Protein AF-A0A7C1RQH5-F1 (afdb_monomer_lite)

Structure (mmCIF, N/CA/C/O backbone):
data_AF-A0A7C1RQH5-F1
#
_entry.id   AF-A0A7C1RQH5-F1
#
loop_
_atom_site.group_PDB
_atom_site.id
_atom_site.type_symbol
_atom_site.label_atom_id
_atom_site.label_alt_id
_atom_site.label_comp_id
_atom_site.label_asym_id
_atom_site.label_entity_id
_atom_site.label_seq_id
_atom_site.pdbx_PDB_ins_code
_atom_site.Cartn_x
_atom_site.Cartn_y
_atom_site.Cartn_z
_atom_site.occupancy
_atom_site.B_iso_or_equiv
_atom_site.auth_seq_id
_atom_site.auth_comp_id
_atom_site.auth_asym_id
_atom_site.auth_atom_id
_atom_site.pdbx_PDB_model_num
ATOM 1 N N . MET A 1 1 ? -15.559 17.522 4.052 1.00 70.12 1 MET A N 1
ATOM 2 C CA . MET A 1 1 ? -14.549 16.818 3.243 1.00 70.12 1 MET A CA 1
ATOM 3 C C . MET A 1 1 ? -13.201 17.085 3.869 1.00 70.12 1 MET A C 1
ATOM 5 O O . MET A 1 1 ? -12.719 18.210 3.792 1.00 70.12 1 MET A O 1
ATOM 9 N N . LEU A 1 2 ? -12.654 16.071 4.535 1.00 84.75 2 LEU A N 1
ATOM 10 C CA . LEU A 1 2 ? -11.320 16.123 5.121 1.00 84.75 2 LEU A CA 1
ATOM 11 C C . LEU A 1 2 ? -10.300 16.335 3.995 1.00 84.75 2 LEU A C 1
ATOM 13 O O . LEU A 1 2 ? -10.201 15.515 3.081 1.00 84.75 2 LEU A O 1
ATOM 17 N N . SER A 1 3 ? -9.577 17.451 4.027 1.00 89.44 3 SER A N 1
ATOM 18 C CA . SER A 1 3 ? -8.570 17.744 3.003 1.00 89.44 3 SER A CA 1
ATOM 19 C C . SER A 1 3 ? -7.195 17.209 3.401 1.00 89.44 3 SER A C 1
ATOM 21 O O . SER A 1 3 ? -6.883 17.066 4.580 1.00 89.44 3 SER A O 1
ATOM 23 N N . PHE A 1 4 ? -6.328 16.967 2.416 1.00 88.62 4 PHE A N 1
ATOM 24 C CA . PHE A 1 4 ? -4.945 16.567 2.687 1.00 88.62 4 PHE A CA 1
ATOM 25 C C . PHE A 1 4 ? -4.178 17.609 3.520 1.00 88.62 4 PHE A C 1
ATOM 27 O O . PHE A 1 4 ? -3.408 17.238 4.400 1.00 88.62 4 PHE A O 1
ATOM 34 N N . LEU A 1 5 ? -4.414 18.904 3.278 1.00 92.19 5 LEU A N 1
ATOM 35 C CA . LEU A 1 5 ? -3.786 19.983 4.047 1.00 92.19 5 LEU A CA 1
ATOM 36 C C . LEU A 1 5 ? -4.255 19.984 5.501 1.00 92.19 5 LEU A C 1
ATOM 38 O O . LEU A 1 5 ? -3.442 20.118 6.400 1.00 92.19 5 LEU A O 1
ATOM 42 N N . GLU A 1 6 ? -5.538 19.727 5.739 1.00 93.38 6 GLU A N 1
ATOM 43 C CA . GLU A 1 6 ? -6.067 19.606 7.096 1.00 93.38 6 GLU A CA 1
ATOM 44 C C . GLU A 1 6 ? -5.463 18.407 7.840 1.00 93.38 6 GLU A C 1
ATOM 46 O O . GLU A 1 6 ? -5.150 18.501 9.026 1.00 93.38 6 GLU A O 1
ATOM 51 N N . VAL A 1 7 ? -5.240 17.286 7.143 1.00 92.44 7 VAL A N 1
ATOM 52 C CA . VAL A 1 7 ? -4.496 16.157 7.715 1.00 92.44 7 VAL A CA 1
ATOM 53 C C . VAL A 1 7 ? -3.084 16.597 8.091 1.00 92.44 7 VAL A C 1
ATOM 55 O O . VAL A 1 7 ? -2.680 16.303 9.211 1.00 92.44 7 VAL A O 1
ATOM 58 N N . ILE A 1 8 ? -2.372 17.331 7.221 1.00 93.38 8 ILE A N 1
ATOM 59 C CA . ILE A 1 8 ? -1.038 17.889 7.516 1.00 93.38 8 ILE A CA 1
ATOM 60 C C . ILE A 1 8 ? -1.083 18.813 8.740 1.00 93.38 8 ILE A C 1
ATOM 62 O O . ILE A 1 8 ? -0.275 18.642 9.651 1.00 93.38 8 ILE A O 1
ATOM 66 N N . ASP A 1 9 ? -2.050 19.721 8.831 1.00 95.25 9 ASP A N 1
ATOM 67 C CA . ASP A 1 9 ? -2.169 20.649 9.962 1.00 95.25 9 ASP A CA 1
ATOM 68 C C . ASP A 1 9 ? -2.388 19.903 11.289 1.00 95.25 9 ASP A C 1
ATOM 70 O O . ASP A 1 9 ? -1.821 20.257 12.332 1.00 95.25 9 ASP A O 1
ATOM 74 N N . ARG A 1 10 ? -3.158 18.805 11.270 1.00 95.75 10 ARG A N 1
ATOM 75 C CA . ARG A 1 10 ? -3.343 17.929 12.442 1.00 95.75 10 ARG A CA 1
ATOM 76 C C . ARG A 1 10 ? -2.038 17.244 12.863 1.00 95.75 10 ARG A C 1
ATOM 78 O O . ARG A 1 10 ? -1.892 16.915 14.040 1.00 95.75 10 ARG A O 1
ATOM 85 N N . THR A 1 11 ? -1.071 17.068 11.960 1.00 94.38 11 THR A N 1
ATOM 86 C CA . THR A 1 11 ? 0.260 16.536 12.312 1.00 94.38 11 THR A CA 1
ATOM 87 C C . THR A 1 11 ? 1.042 17.497 13.196 1.00 94.38 11 THR A C 1
ATOM 89 O O . THR A 1 11 ? 1.861 17.037 13.982 1.00 94.38 11 THR A O 1
ATOM 92 N N . GLU A 1 12 ? 0.771 18.801 13.136 1.00 94.56 12 GLU A N 1
ATOM 93 C CA . GLU A 1 12 ? 1.463 19.820 13.934 1.00 94.56 12 GLU A CA 1
ATOM 94 C C . GLU A 1 12 ? 0.662 20.246 15.171 1.00 94.56 12 GLU A C 1
ATOM 96 O O . GLU A 1 12 ? 1.237 20.609 16.201 1.00 94.56 12 GLU A O 1
ATOM 101 N N . THR A 1 13 ? -0.668 20.166 15.093 1.00 96.06 13 THR A N 1
ATOM 102 C CA . THR A 1 13 ? -1.594 20.655 16.130 1.00 96.06 13 THR A CA 1
ATOM 103 C C . THR A 1 13 ? -2.220 19.550 16.984 1.00 96.06 13 THR A C 1
ATOM 105 O O . THR A 1 13 ? -2.728 19.836 18.069 1.00 96.06 13 THR A O 1
ATOM 108 N N . GLY A 1 14 ? -2.159 18.290 16.537 1.00 95.50 14 GLY A N 1
ATOM 109 C CA . GLY A 1 14 ? -2.751 17.130 17.208 1.00 95.50 14 GLY A CA 1
ATOM 110 C C . GLY A 1 14 ? -2.212 16.881 18.618 1.00 95.50 14 GLY A C 1
ATOM 111 O O . GLY A 1 14 ? -1.214 17.460 19.041 1.00 95.50 14 GLY A O 1
ATOM 112 N N . GLN A 1 15 ? -2.856 15.998 19.379 1.00 96.31 15 GLN A N 1
ATOM 113 C CA . GLN A 1 15 ? -2.484 15.747 20.775 1.00 96.31 15 GLN A CA 1
ATOM 114 C C . GLN A 1 15 ? -1.049 15.208 20.872 1.00 96.31 15 GLN A C 1
ATOM 116 O O . GLN A 1 15 ? -0.754 14.160 20.305 1.00 96.31 15 GLN A O 1
ATOM 121 N N . LEU A 1 16 ? -0.176 15.890 21.620 1.00 97.25 16 LEU A N 1
ATOM 122 C CA . LEU A 1 16 ? 1.189 15.420 21.869 1.00 97.25 16 LEU A CA 1
ATOM 123 C C . LEU A 1 16 ? 1.159 14.146 22.725 1.00 97.25 16 LEU A C 1
ATOM 125 O O . LEU A 1 16 ? 0.551 14.128 23.799 1.00 97.25 16 LEU A O 1
ATOM 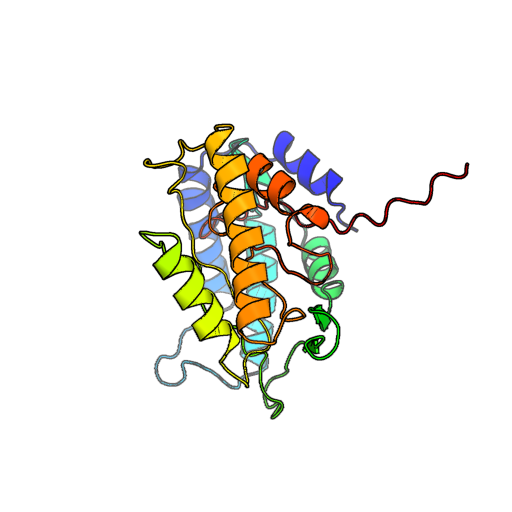129 N N . MET A 1 17 ? 1.811 13.088 22.251 1.00 95.88 17 MET A N 1
ATOM 130 C CA . MET A 1 17 ? 1.853 11.789 22.917 1.00 95.88 17 MET A CA 1
ATOM 131 C C . MET A 1 17 ? 3.118 11.030 22.506 1.00 95.88 17 MET A C 1
ATOM 133 O O . MET A 1 17 ? 3.508 11.032 21.339 1.00 95.88 17 MET A O 1
ATOM 137 N N . SER A 1 18 ? 3.771 10.364 23.459 1.00 95.44 18 SER A N 1
ATOM 138 C CA . SER A 1 18 ? 4.883 9.476 23.116 1.00 95.44 18 SER A CA 1
ATOM 139 C C . SER A 1 18 ? 4.371 8.245 22.364 1.00 95.44 18 SER A C 1
ATOM 141 O O . SER A 1 18 ? 3.241 7.808 22.570 1.00 95.44 18 SER A O 1
ATOM 143 N N . ASP A 1 19 ? 5.214 7.660 21.518 1.00 91.31 19 ASP A N 1
ATOM 144 C CA . ASP A 1 19 ? 4.889 6.455 20.747 1.00 91.31 19 ASP A CA 1
ATOM 145 C C . ASP A 1 19 ? 4.454 5.286 21.649 1.00 91.31 19 ASP A C 1
ATOM 147 O O . ASP A 1 19 ? 3.451 4.611 21.416 1.00 91.31 19 ASP A O 1
ATOM 151 N N . GLN A 1 20 ? 5.178 5.101 22.754 1.00 94.00 20 GLN A N 1
ATOM 152 C CA . GLN A 1 20 ? 4.872 4.076 23.744 1.00 94.00 20 GLN A CA 1
ATOM 153 C C . GLN A 1 20 ? 3.534 4.338 24.449 1.00 94.00 20 GLN A C 1
ATOM 155 O O . GLN A 1 20 ? 2.771 3.397 24.674 1.00 94.00 20 GLN A O 1
ATOM 160 N N . ASP A 1 21 ? 3.233 5.593 24.791 1.00 95.69 21 ASP A N 1
ATOM 161 C CA . ASP A 1 21 ? 1.955 5.945 25.413 1.00 95.69 21 ASP A CA 1
ATOM 162 C C . ASP A 1 21 ? 0.791 5.794 24.434 1.00 95.69 21 ASP A C 1
ATOM 164 O O . ASP A 1 21 ? -0.254 5.275 24.825 1.00 95.69 21 ASP A O 1
ATOM 168 N N . TYR A 1 22 ? 0.973 6.179 23.168 1.00 95.19 22 TYR A N 1
ATOM 169 C CA . TYR A 1 22 ? -0.023 5.954 22.123 1.00 95.19 22 TYR A CA 1
ATOM 170 C C . TYR A 1 22 ? -0.387 4.476 22.045 1.00 95.19 22 TYR A C 1
ATOM 172 O O . TYR A 1 22 ? -1.562 4.124 22.117 1.00 95.19 22 TYR A O 1
ATOM 180 N N . TYR A 1 23 ? 0.614 3.601 21.999 1.00 93.00 23 TYR A N 1
ATOM 181 C CA . TYR A 1 23 ? 0.366 2.171 21.903 1.00 93.00 23 TYR A CA 1
ATOM 182 C C . TYR A 1 23 ? -0.257 1.582 23.184 1.00 93.00 23 TYR A C 1
ATOM 184 O O . TYR A 1 23 ? -1.324 0.965 23.144 1.00 93.00 23 TYR A O 1
ATOM 192 N N . LEU A 1 24 ? 0.380 1.793 24.340 1.00 95.06 24 LEU A N 1
ATOM 193 C CA . LEU A 1 24 ? 0.015 1.110 25.588 1.00 95.06 24 LEU A CA 1
ATOM 194 C C . LEU A 1 24 ? -1.186 1.728 26.309 1.00 95.06 24 LEU A C 1
ATOM 196 O O . LEU A 1 24 ? -1.905 1.010 27.004 1.00 95.06 24 LEU A O 1
ATOM 200 N N . LYS A 1 25 ? -1.389 3.046 26.197 1.00 96.31 25 LYS A N 1
ATOM 201 C CA . LYS A 1 25 ? -2.417 3.773 26.963 1.00 96.31 25 LYS A CA 1
ATOM 202 C C . LYS A 1 25 ? -3.632 4.166 26.132 1.00 96.31 25 LYS A C 1
ATOM 204 O O . LYS A 1 25 ? -4.676 4.424 26.723 1.00 96.31 25 LYS A O 1
ATOM 209 N N . LEU A 1 26 ? -3.514 4.207 24.804 1.00 95.81 26 LEU A N 1
ATOM 210 C CA . LEU A 1 26 ? -4.620 4.559 23.914 1.00 95.81 26 LEU A CA 1
ATOM 211 C C . LEU A 1 26 ? -5.015 3.394 23.000 1.00 95.81 26 LEU A C 1
ATOM 213 O O . LEU A 1 26 ? -6.127 2.891 23.121 1.00 95.81 26 LEU A O 1
ATOM 217 N N . TYR A 1 27 ? -4.113 2.933 22.134 1.00 94.94 27 TYR A N 1
ATOM 218 C CA . TYR A 1 27 ? -4.418 1.949 21.093 1.00 94.94 27 TYR A CA 1
ATOM 219 C C . TYR A 1 27 ? -4.907 0.613 21.667 1.00 94.94 27 TYR A C 1
ATOM 221 O O . TYR A 1 27 ? -6.042 0.209 21.413 1.00 94.94 27 TYR A O 1
ATOM 229 N N . VAL A 1 28 ? -4.087 -0.058 22.487 1.00 95.75 28 VAL A N 1
ATOM 230 C CA . VAL A 1 28 ? -4.423 -1.379 23.049 1.00 95.75 28 VAL A CA 1
ATOM 231 C C . VAL A 1 28 ? -5.663 -1.329 23.959 1.00 95.75 28 VAL A C 1
ATOM 233 O O . VAL A 1 28 ? -6.526 -2.203 23.831 1.00 95.75 28 VAL A O 1
ATOM 236 N N . PRO A 1 29 ? -5.820 -0.344 24.866 1.00 97.56 29 PRO A N 1
ATOM 237 C CA . PRO A 1 29 ? -7.024 -0.252 25.688 1.00 97.56 29 PRO A CA 1
ATOM 238 C C . PRO A 1 29 ? -8.305 -0.025 24.880 1.00 97.56 29 PRO A C 1
ATOM 240 O O . PRO A 1 29 ? -9.294 -0.712 25.131 1.00 97.56 29 PRO A O 1
ATOM 243 N N . GLU A 1 30 ? -8.304 0.893 23.907 1.00 97.69 30 GLU A N 1
ATOM 244 C CA . GLU A 1 30 ? -9.489 1.147 23.075 1.00 97.69 30 GLU A CA 1
ATOM 245 C C . GLU A 1 30 ? -9.818 -0.041 22.166 1.00 97.69 30 GLU A C 1
ATOM 247 O O . GLU A 1 30 ? -10.993 -0.363 21.996 1.00 97.69 30 GLU A O 1
ATOM 252 N N . LEU A 1 31 ? -8.806 -0.757 21.664 1.00 96.19 31 LEU A N 1
ATOM 253 C CA . LEU A 1 31 ? -9.011 -1.969 20.871 1.00 96.19 31 LEU A CA 1
ATOM 254 C C . LEU A 1 31 ? -9.748 -3.034 21.691 1.00 96.19 31 LEU A C 1
ATOM 256 O O . LEU A 1 31 ? -10.755 -3.579 21.247 1.00 96.19 31 LEU A O 1
ATOM 260 N N . ASN A 1 32 ? -9.293 -3.281 22.923 1.00 96.44 32 ASN A N 1
ATOM 261 C CA . ASN A 1 32 ? -9.945 -4.231 23.825 1.00 96.44 32 ASN A CA 1
ATOM 262 C C . ASN A 1 32 ? -11.375 -3.804 24.190 1.00 96.44 32 ASN A C 1
ATOM 264 O O . ASN A 1 32 ? -12.258 -4.656 24.286 1.00 96.44 32 ASN A O 1
ATOM 268 N N . LYS A 1 33 ? -11.628 -2.503 24.392 1.00 97.81 33 LYS A N 1
ATOM 269 C CA . LYS A 1 33 ? -12.988 -1.996 24.644 1.00 97.81 33 LYS A CA 1
ATOM 270 C C . LYS A 1 33 ? -13.905 -2.280 23.462 1.00 97.81 33 LYS A C 1
ATOM 272 O O . LYS A 1 33 ? -14.947 -2.893 23.658 1.00 97.81 33 LYS A O 1
ATOM 277 N N . VAL A 1 34 ? -13.486 -1.919 22.250 1.00 97.44 34 VAL A N 1
ATOM 278 C CA . VAL A 1 34 ? -14.278 -2.127 21.032 1.00 97.44 34 VAL A CA 1
ATOM 279 C C . VAL A 1 34 ? -14.534 -3.616 20.783 1.00 97.44 34 VAL A C 1
ATOM 281 O O . VAL A 1 34 ? -15.675 -4.002 20.551 1.00 97.44 34 VAL A O 1
ATOM 284 N N . ILE A 1 35 ? -13.523 -4.481 20.916 1.00 96.19 35 ILE A N 1
ATOM 285 C CA . ILE A 1 35 ? -13.710 -5.936 20.765 1.00 96.19 35 ILE A CA 1
ATOM 286 C C . ILE A 1 35 ? -14.786 -6.459 21.729 1.00 96.19 35 ILE A C 1
ATOM 288 O O . ILE A 1 35 ? -15.639 -7.251 21.325 1.00 96.19 35 ILE A O 1
ATOM 292 N N . ASN A 1 36 ? -14.780 -5.997 22.984 1.00 96.94 36 ASN A N 1
ATOM 293 C CA . ASN A 1 36 ? -15.766 -6.402 23.987 1.00 96.94 36 ASN A CA 1
ATOM 294 C C . ASN A 1 36 ? -17.162 -5.811 23.728 1.00 96.94 36 ASN A C 1
ATOM 296 O O . ASN A 1 36 ? -18.156 -6.524 23.865 1.00 96.94 36 ASN A O 1
ATOM 300 N N . GLU A 1 37 ? -17.248 -4.532 23.353 1.00 97.62 37 GLU A N 1
ATOM 301 C CA . GLU A 1 37 ? -18.507 -3.830 23.066 1.00 97.62 37 GLU A CA 1
ATOM 302 C C . GLU A 1 37 ? -19.248 -4.461 21.878 1.00 97.62 37 GLU A C 1
ATOM 304 O O . GLU A 1 37 ? -20.438 -4.760 21.983 1.00 97.62 37 GLU A O 1
ATOM 309 N N . TYR A 1 38 ? -18.525 -4.744 20.791 1.00 97.06 38 TYR A N 1
ATOM 310 C CA . TYR A 1 38 ? -19.072 -5.348 19.570 1.00 97.06 38 TYR A CA 1
ATOM 311 C C . TYR A 1 38 ? -19.066 -6.885 19.610 1.00 97.06 38 TYR A C 1
ATOM 313 O O . TYR A 1 38 ? -19.541 -7.532 18.681 1.00 97.06 38 TYR A O 1
ATOM 321 N N . LYS A 1 39 ? -18.555 -7.486 20.696 1.00 96.06 39 LYS A N 1
ATOM 322 C CA . LYS A 1 39 ? -18.503 -8.943 20.930 1.00 96.06 39 LYS A CA 1
ATOM 323 C C . LYS A 1 39 ? -17.849 -9.720 19.780 1.00 96.06 39 LYS A C 1
ATOM 325 O O . LYS A 1 39 ? -18.268 -10.830 19.449 1.00 96.06 39 LYS A O 1
ATOM 330 N N . ILE A 1 40 ? -16.807 -9.145 19.185 1.00 93.31 40 ILE A N 1
ATOM 331 C CA . ILE A 1 40 ? -16.104 -9.741 18.046 1.00 93.31 40 ILE A CA 1
ATOM 332 C C . ILE A 1 40 ? -15.289 -10.938 18.537 1.00 93.31 40 ILE A C 1
ATOM 334 O O . ILE A 1 40 ? -14.463 -10.817 19.444 1.00 93.31 40 ILE A O 1
ATOM 338 N N . LYS A 1 41 ? -15.499 -12.106 17.922 1.00 91.12 41 LYS A N 1
ATOM 339 C CA . LYS A 1 41 ? -14.799 -13.343 18.277 1.00 91.12 41 LYS A CA 1
ATOM 340 C C . LYS A 1 41 ? -14.304 -14.062 17.030 1.00 91.12 41 LYS A C 1
ATOM 342 O O . LYS A 1 41 ? -15.082 -14.383 16.139 1.00 91.12 41 LYS A O 1
ATOM 347 N N . TYR A 1 42 ? -13.011 -14.369 17.008 1.00 90.69 42 TYR A N 1
ATOM 348 C CA . TYR A 1 42 ? -12.428 -15.214 15.973 1.00 90.69 42 TYR A CA 1
ATOM 349 C C . TYR A 1 42 ? -12.866 -16.675 16.148 1.00 90.69 42 TYR A C 1
ATOM 351 O O . TYR A 1 42 ? -12.796 -17.221 17.254 1.00 90.69 42 TYR A O 1
ATOM 359 N N . ASN A 1 43 ? -13.291 -17.307 15.051 1.00 91.94 43 ASN A N 1
ATOM 360 C CA . ASN A 1 43 ? -13.600 -18.730 14.993 1.00 91.94 43 ASN A CA 1
ATOM 361 C C . ASN A 1 43 ? -12.547 -19.460 14.133 1.00 91.94 43 ASN A C 1
ATOM 363 O O . ASN A 1 43 ? -12.559 -19.298 12.913 1.00 91.94 43 ASN A O 1
ATOM 367 N N . PRO A 1 44 ? -11.660 -20.282 14.723 1.00 93.69 44 PRO A N 1
ATOM 368 C CA . PRO A 1 44 ? -10.643 -21.007 13.962 1.00 93.69 44 PRO A CA 1
ATOM 369 C C . PRO A 1 44 ? -11.223 -22.068 13.016 1.00 93.69 44 PRO A C 1
ATOM 371 O O . PRO A 1 44 ? -10.574 -22.392 12.024 1.00 93.69 44 PRO A O 1
ATOM 374 N N . ASP A 1 45 ? -12.432 -22.572 13.279 1.00 95.75 45 ASP A N 1
ATOM 375 C CA . ASP A 1 45 ? -13.107 -23.545 12.409 1.00 95.75 45 ASP A CA 1
ATOM 376 C C . ASP A 1 45 ? -13.707 -22.879 11.160 1.00 95.75 45 ASP A C 1
ATOM 378 O O . ASP A 1 45 ? -14.062 -23.541 10.186 1.00 95.75 45 ASP A O 1
ATOM 382 N N . THR A 1 46 ? -13.842 -21.550 11.172 1.00 92.69 46 THR A N 1
ATOM 383 C CA . THR A 1 46 ? -14.351 -20.760 10.046 1.00 92.69 46 THR A CA 1
ATOM 384 C C . THR A 1 46 ? -13.539 -19.468 9.917 1.00 92.69 46 THR A C 1
ATOM 386 O O . THR A 1 46 ? -14.043 -18.383 10.204 1.00 92.69 46 THR A O 1
ATOM 389 N N . PRO A 1 47 ? -12.266 -19.562 9.489 1.00 87.94 47 PRO A N 1
ATOM 390 C CA . PRO A 1 47 ? -11.356 -18.417 9.441 1.00 87.94 47 PRO A CA 1
ATOM 391 C C . PRO A 1 47 ? -11.760 -17.364 8.397 1.00 87.94 47 PRO A C 1
ATOM 393 O O . PRO A 1 47 ? -11.346 -16.213 8.497 1.00 87.94 47 PRO A O 1
ATOM 396 N N . LEU A 1 48 ? -12.570 -17.755 7.407 1.00 86.38 48 LEU A N 1
ATOM 397 C CA . LEU A 1 48 ? -13.198 -16.869 6.431 1.00 86.38 48 LEU A CA 1
ATOM 398 C C . LEU A 1 48 ? -14.726 -17.026 6.539 1.00 86.38 48 LEU A C 1
ATOM 400 O O . LEU A 1 48 ? -15.301 -17.830 5.802 1.00 86.38 48 LEU A O 1
ATOM 404 N N . PRO A 1 49 ? -15.378 -16.348 7.499 1.00 87.06 49 PRO A N 1
ATOM 405 C CA . PRO A 1 49 ? -16.818 -16.455 7.685 1.00 87.06 49 PRO A CA 1
ATOM 406 C C . PRO A 1 49 ? -17.576 -15.802 6.524 1.00 87.06 49 PRO A C 1
ATOM 408 O O . PRO A 1 49 ? -17.236 -14.707 6.084 1.00 87.06 49 PRO A O 1
ATOM 411 N N . SER A 1 50 ? -18.629 -16.470 6.057 1.00 88.12 50 SER A N 1
ATOM 412 C CA . SER A 1 50 ? -19.613 -15.929 5.108 1.00 88.12 50 SER A CA 1
ATOM 413 C C . SER A 1 50 ? -20.830 -15.397 5.874 1.00 88.12 50 SER A C 1
ATOM 415 O O . SER A 1 50 ? -21.932 -15.920 5.737 1.00 88.12 50 SER A O 1
ATOM 417 N N . ASP A 1 51 ? -20.598 -14.424 6.756 1.00 90.19 51 ASP A N 1
ATOM 418 C CA . ASP A 1 51 ? -21.612 -13.807 7.618 1.00 90.19 51 ASP A CA 1
ATOM 419 C C . ASP A 1 51 ? -21.600 -12.288 7.406 1.00 90.19 51 ASP A C 1
ATOM 421 O O . ASP A 1 51 ? -20.696 -11.590 7.873 1.00 90.19 51 ASP A O 1
ATOM 425 N N . ASP A 1 52 ? -22.600 -11.791 6.676 1.00 91.44 52 ASP A N 1
ATOM 426 C CA . ASP A 1 52 ? -22.732 -10.369 6.346 1.00 91.44 52 ASP A CA 1
ATOM 427 C C . ASP A 1 52 ? -22.939 -9.508 7.602 1.00 91.44 52 ASP A C 1
ATOM 429 O O . ASP A 1 52 ? -22.366 -8.426 7.709 1.00 91.44 52 ASP A O 1
ATOM 433 N N . ALA A 1 53 ? -23.679 -10.006 8.600 1.00 93.50 53 ALA A N 1
ATOM 434 C CA . ALA A 1 53 ? -23.919 -9.263 9.836 1.00 93.50 53 ALA A CA 1
ATOM 435 C C . ALA A 1 53 ? -22.630 -9.115 10.656 1.00 93.50 53 ALA A C 1
ATOM 437 O O . ALA A 1 53 ? -22.380 -8.065 11.256 1.00 93.50 53 ALA A O 1
ATOM 438 N N . LEU A 1 54 ? -21.782 -10.148 10.661 1.00 93.19 54 LEU A N 1
ATOM 439 C CA . LEU A 1 54 ? -20.449 -10.055 11.250 1.00 93.19 54 LEU A CA 1
ATOM 440 C C . LEU A 1 54 ? -19.564 -9.067 10.477 1.00 93.19 54 LEU A C 1
ATOM 442 O O . LEU A 1 54 ? -18.842 -8.297 11.110 1.00 93.19 54 LEU A O 1
ATOM 446 N N . ALA A 1 55 ? -19.618 -9.062 9.142 1.00 92.75 55 ALA A N 1
ATOM 447 C CA . ALA A 1 55 ? -18.857 -8.120 8.321 1.00 92.75 55 ALA A CA 1
ATOM 448 C C . ALA A 1 55 ? -19.249 -6.659 8.614 1.00 92.75 55 ALA A C 1
ATOM 450 O O . ALA A 1 55 ? -18.364 -5.832 8.853 1.00 92.75 55 ALA A O 1
ATOM 451 N N . ASP A 1 56 ? -20.551 -6.370 8.687 1.00 95.25 56 ASP A N 1
ATOM 452 C CA . ASP A 1 56 ? -21.078 -5.051 9.055 1.00 95.25 56 ASP A CA 1
ATOM 453 C C . ASP A 1 56 ? -20.644 -4.659 10.476 1.00 95.25 56 ASP A C 1
ATOM 455 O O . ASP A 1 56 ? -20.104 -3.573 10.689 1.00 95.25 56 ASP A O 1
ATOM 459 N N . THR A 1 57 ? -20.765 -5.582 11.436 1.00 96.75 57 THR A N 1
ATOM 460 C CA . THR A 1 57 ? -20.341 -5.364 12.832 1.00 96.75 57 THR A CA 1
ATOM 461 C C . THR A 1 57 ? -18.850 -5.025 12.924 1.00 96.75 57 THR A C 1
ATOM 463 O O . THR A 1 57 ? -18.459 -4.117 13.658 1.00 96.75 57 THR A O 1
ATOM 466 N N . VAL A 1 58 ? -17.994 -5.737 12.182 1.00 95.62 58 VAL A N 1
ATOM 467 C CA . VAL A 1 58 ? -16.546 -5.477 12.155 1.00 95.62 58 VAL A CA 1
ATOM 468 C C . VAL A 1 58 ? -16.242 -4.127 11.505 1.00 95.62 58 VAL A C 1
ATOM 470 O O . VAL A 1 58 ? -15.362 -3.412 11.986 1.00 95.62 58 VAL A O 1
ATOM 473 N N . PHE A 1 59 ? -16.964 -3.753 10.447 1.00 96.19 59 PHE A N 1
ATOM 474 C CA . PHE A 1 59 ? -16.808 -2.447 9.810 1.00 96.19 59 PHE A CA 1
ATOM 475 C C . PHE A 1 59 ? -17.187 -1.302 10.761 1.00 96.19 59 PHE A C 1
ATOM 477 O O . PHE A 1 59 ? -16.398 -0.372 10.945 1.00 96.19 59 PHE A O 1
ATOM 484 N N . GLU A 1 60 ? -18.340 -1.392 11.425 1.00 97.75 60 GLU A N 1
ATOM 485 C CA . GLU A 1 60 ? -18.780 -0.409 12.423 1.00 97.75 60 GLU A CA 1
ATOM 486 C C . GLU A 1 60 ? -17.787 -0.297 13.586 1.00 97.75 60 GLU A C 1
ATOM 488 O O . GLU A 1 60 ? -17.384 0.811 13.957 1.00 97.75 60 GLU A O 1
ATOM 493 N N . ALA A 1 61 ? -17.320 -1.438 14.102 1.00 97.56 61 ALA A N 1
ATOM 494 C CA . ALA A 1 61 ? -16.304 -1.497 15.145 1.00 97.56 61 ALA A CA 1
ATOM 495 C C . ALA A 1 61 ? -14.988 -0.839 14.708 1.00 97.56 61 ALA A C 1
ATOM 497 O O . ALA A 1 61 ? -14.374 -0.120 15.495 1.00 97.56 61 ALA A O 1
ATOM 498 N N . ALA A 1 62 ? -14.555 -1.038 13.460 1.00 96.75 62 ALA A N 1
ATOM 499 C CA . ALA A 1 62 ? -13.338 -0.429 12.927 1.00 96.75 62 ALA A CA 1
ATOM 500 C C . ALA A 1 62 ? -13.463 1.098 12.794 1.00 96.75 62 ALA A C 1
ATOM 502 O O . ALA A 1 62 ? -12.537 1.820 13.172 1.00 96.75 62 ALA A O 1
ATOM 503 N N . VAL A 1 63 ? -14.607 1.599 12.312 1.00 97.81 63 VAL A N 1
ATOM 504 C CA . VAL A 1 63 ? -14.890 3.045 12.235 1.00 97.81 63 VAL A CA 1
ATOM 505 C C . VAL A 1 63 ? -14.912 3.661 13.633 1.00 97.81 63 VAL A C 1
ATOM 507 O O . VAL A 1 63 ? -14.311 4.713 13.866 1.00 97.81 63 VAL A O 1
ATOM 510 N N . ASP A 1 64 ? -15.562 2.993 14.584 1.00 97.94 64 ASP A N 1
ATOM 511 C CA . ASP A 1 64 ? -15.623 3.437 15.971 1.00 97.94 64 ASP A CA 1
ATOM 512 C C . ASP A 1 64 ? -14.243 3.442 16.627 1.00 97.94 64 ASP A C 1
ATOM 514 O O . ASP A 1 64 ? -13.807 4.477 17.135 1.00 97.94 64 ASP A O 1
ATOM 518 N N . PHE A 1 65 ? -13.503 2.340 16.516 1.00 97.44 65 PHE A N 1
ATOM 519 C CA . PHE A 1 65 ? -12.130 2.235 16.992 1.00 97.44 65 PHE A CA 1
ATOM 520 C C . PHE A 1 65 ? -11.247 3.346 16.426 1.00 97.44 65 PHE A C 1
ATOM 522 O O . PHE A 1 65 ? -10.627 4.082 17.195 1.00 97.44 65 PHE A O 1
ATOM 529 N N . PHE A 1 66 ? -11.229 3.529 15.103 1.00 96.88 66 PHE A N 1
ATOM 530 C CA . PHE A 1 66 ? -10.377 4.533 14.475 1.00 96.88 66 PHE A CA 1
ATOM 531 C C . PHE A 1 66 ? -10.767 5.960 14.885 1.00 96.88 66 PHE A C 1
ATOM 533 O O . PHE A 1 66 ? -9.880 6.778 15.133 1.00 96.88 66 PHE A O 1
ATOM 540 N N . SER A 1 67 ? -12.057 6.248 15.092 1.00 97.06 67 SER A N 1
ATOM 541 C CA . SER A 1 67 ? -12.490 7.540 15.651 1.00 97.06 67 SER A CA 1
ATOM 542 C C . SER A 1 67 ? -11.996 7.768 17.093 1.00 97.06 67 SER A C 1
ATOM 544 O O . SER A 1 67 ? -11.658 8.892 17.476 1.00 97.06 67 SER A O 1
ATOM 546 N N . ARG A 1 68 ? -11.869 6.691 17.884 1.00 96.69 68 ARG A N 1
ATOM 547 C CA . ARG A 1 68 ? -11.393 6.711 19.278 1.00 96.69 68 ARG A CA 1
ATOM 548 C C . ARG A 1 68 ? -9.880 6.719 19.431 1.00 96.69 68 ARG A C 1
ATOM 550 O O . ARG A 1 68 ? -9.418 7.147 20.488 1.00 96.69 68 ARG A O 1
ATOM 557 N N . VAL A 1 69 ? -9.097 6.272 18.443 1.00 96.00 69 VAL A N 1
ATOM 558 C CA . VAL A 1 69 ? -7.616 6.208 18.534 1.00 96.00 69 VAL A CA 1
ATOM 559 C C . VAL A 1 69 ? -6.893 7.149 17.578 1.00 96.00 69 VAL A C 1
ATOM 561 O O . VAL A 1 69 ? -5.848 7.686 17.937 1.00 96.00 69 VAL A O 1
ATOM 564 N N . GLY A 1 70 ? -7.466 7.421 16.409 1.00 94.62 70 GLY A N 1
ATOM 565 C CA . GLY A 1 70 ? -6.843 8.249 15.386 1.00 94.62 70 GLY A CA 1
ATOM 566 C C . GLY A 1 70 ? -5.545 7.668 14.811 1.00 94.62 70 GLY A C 1
ATOM 567 O O . GLY A 1 70 ? -5.217 6.493 14.988 1.00 94.62 70 GLY A O 1
ATOM 568 N N . ALA A 1 71 ? -4.787 8.522 14.130 1.00 94.00 71 ALA A N 1
ATOM 569 C CA . ALA A 1 71 ? -3.508 8.199 13.506 1.00 94.00 71 ALA A CA 1
ATOM 570 C C . ALA A 1 71 ? -2.337 8.800 14.295 1.00 94.00 71 ALA A C 1
ATOM 572 O O . ALA A 1 71 ? -2.437 9.930 14.769 1.00 94.00 71 ALA A O 1
ATOM 573 N N . TYR A 1 72 ? -1.224 8.076 14.427 1.00 94.75 72 TYR A N 1
ATOM 574 C CA . TYR A 1 72 ? -0.031 8.567 15.122 1.00 94.75 72 TYR A CA 1
ATOM 575 C C . TYR A 1 72 ? 1.053 8.999 14.134 1.00 94.75 72 TYR A C 1
ATOM 577 O O . TYR A 1 72 ? 1.501 8.203 13.311 1.00 94.75 72 TYR A O 1
ATOM 585 N N . CYS A 1 73 ? 1.503 10.247 14.260 1.00 93.88 73 CYS A N 1
ATOM 586 C CA . CYS A 1 73 ? 2.659 10.778 13.553 1.00 93.88 73 CYS A CA 1
ATOM 587 C C . CYS A 1 73 ? 3.914 10.651 14.432 1.00 93.88 73 CYS A C 1
ATOM 589 O O . CYS A 1 73 ? 4.026 11.385 15.422 1.00 93.88 73 CYS A O 1
ATOM 591 N N . PRO A 1 74 ? 4.880 9.780 14.090 1.00 91.31 74 PRO A N 1
ATOM 592 C CA . PRO A 1 74 ? 6.116 9.654 14.860 1.00 91.31 74 PRO A CA 1
ATOM 593 C C . PRO A 1 74 ? 7.020 10.885 14.714 1.00 91.31 74 PRO A C 1
ATOM 595 O O . PRO A 1 74 ? 7.668 11.274 15.684 1.00 91.31 74 PRO A O 1
ATOM 598 N N . ASP A 1 75 ? 7.024 11.528 13.541 1.00 91.56 75 ASP A N 1
ATOM 599 C CA . ASP A 1 75 ? 7.886 12.680 13.246 1.00 91.56 75 ASP A CA 1
ATOM 600 C C . ASP A 1 75 ? 7.570 13.885 14.148 1.00 91.56 75 ASP A C 1
ATOM 602 O O . ASP A 1 75 ? 8.473 14.616 14.556 1.00 91.56 75 ASP A O 1
ATOM 606 N N . THR A 1 76 ? 6.297 14.072 14.510 1.00 94.94 76 THR A N 1
ATOM 607 C CA . THR A 1 76 ? 5.841 15.161 15.391 1.00 94.94 76 THR A CA 1
ATOM 608 C C . THR A 1 76 ? 5.405 14.682 16.774 1.00 94.94 76 THR A C 1
ATOM 610 O O . THR A 1 76 ? 5.090 15.504 17.634 1.00 94.94 76 THR A O 1
ATOM 613 N N . SER A 1 77 ? 5.404 13.365 17.011 1.00 95.56 77 SER A N 1
ATOM 614 C CA . SER A 1 77 ? 4.895 12.725 18.231 1.00 95.56 77 SER A CA 1
ATOM 615 C C . SER A 1 77 ? 3.461 13.145 18.575 1.00 95.56 77 SER A C 1
ATOM 617 O O . SER A 1 77 ? 3.152 13.483 19.722 1.00 95.56 77 SER A O 1
ATOM 619 N N . ARG A 1 78 ? 2.571 13.163 17.575 1.00 95.62 78 ARG A N 1
ATOM 620 C CA . ARG A 1 78 ? 1.187 13.637 17.731 1.00 95.62 78 ARG A CA 1
ATOM 621 C C . ARG A 1 78 ? 0.147 12.651 17.229 1.00 95.62 78 ARG A C 1
ATOM 623 O O . ARG A 1 78 ? 0.370 11.916 16.272 1.00 95.62 78 ARG A O 1
ATOM 630 N N . VAL A 1 79 ? -1.017 12.688 17.872 1.00 96.31 79 VAL A N 1
ATOM 631 C CA . VAL A 1 79 ? -2.205 11.918 17.499 1.00 96.31 79 VAL A CA 1
ATOM 632 C C . VAL A 1 79 ? -3.177 12.807 16.729 1.00 96.31 79 VAL A C 1
ATOM 634 O O . VAL A 1 79 ? -3.670 13.811 17.252 1.00 96.31 79 VAL A O 1
ATOM 637 N N . LEU A 1 80 ? -3.481 12.403 15.500 1.00 95.44 80 LEU A N 1
ATOM 638 C CA . LEU A 1 80 ? -4.485 13.000 14.634 1.00 95.44 80 LEU A CA 1
ATOM 639 C C . LEU A 1 80 ? -5.824 12.306 14.883 1.00 95.44 80 LEU A C 1
ATOM 641 O O . LEU A 1 80 ? -5.954 11.106 14.649 1.00 95.44 80 LEU A O 1
ATOM 645 N N . ARG A 1 81 ? -6.822 13.051 15.355 1.00 94.94 81 ARG A N 1
ATOM 646 C CA . ARG A 1 81 ? -8.185 12.541 15.560 1.00 94.94 81 ARG A CA 1
ATOM 647 C C . ARG A 1 81 ? -9.011 12.709 14.298 1.00 94.94 81 ARG A C 1
ATOM 649 O O . ARG A 1 81 ? -8.807 13.688 13.588 1.00 94.94 81 ARG A O 1
ATOM 656 N N . PHE A 1 82 ? -9.942 11.789 14.068 1.00 96.12 82 PHE A N 1
ATOM 657 C CA . PHE A 1 82 ? -10.899 11.840 12.966 1.00 96.12 82 PHE A CA 1
ATOM 658 C C . PHE A 1 82 ? -12.298 11.535 13.487 1.00 96.12 82 PHE A C 1
ATOM 660 O O . PHE A 1 82 ? -12.454 10.680 14.362 1.00 96.12 82 PHE A O 1
ATOM 667 N N . THR A 1 83 ? -13.308 12.229 12.971 1.00 97.00 83 THR A N 1
ATOM 668 C CA . THR A 1 83 ? -14.700 11.911 13.313 1.00 97.00 83 THR A CA 1
ATOM 669 C C . THR A 1 83 ? -15.192 10.715 12.502 1.00 97.00 83 THR A C 1
ATOM 671 O O . THR A 1 83 ? -14.629 10.378 11.460 1.00 97.00 83 THR A O 1
ATOM 674 N N . LYS A 1 84 ? -16.267 10.063 12.956 1.00 97.12 84 LYS A N 1
ATOM 675 C CA . LYS A 1 84 ? -16.872 8.944 12.214 1.00 97.12 84 LYS A CA 1
ATOM 676 C C . LYS A 1 84 ? -17.315 9.377 10.818 1.00 97.12 84 LYS A C 1
ATOM 678 O O . LYS A 1 84 ? -17.125 8.639 9.858 1.00 97.12 84 LYS A O 1
ATOM 683 N N . GLU A 1 85 ? -17.842 10.589 10.697 1.00 97.00 85 GLU A N 1
ATOM 684 C CA . GLU A 1 85 ? -18.299 11.172 9.437 1.00 97.00 85 GLU A CA 1
ATOM 685 C C . GLU A 1 85 ? -17.136 11.370 8.462 1.00 97.00 85 GLU A C 1
ATOM 687 O O . GLU A 1 85 ? -17.271 11.032 7.290 1.00 97.00 85 GLU A O 1
ATOM 692 N N . GLU A 1 86 ? -15.983 11.856 8.936 1.00 96.00 86 GLU A N 1
ATOM 693 C CA . GLU A 1 86 ? -14.773 11.998 8.112 1.00 96.00 86 GLU A CA 1
ATOM 694 C C . GLU A 1 86 ? -14.287 10.645 7.586 1.00 96.00 86 GLU A C 1
ATOM 696 O O . GLU A 1 86 ? -13.938 10.522 6.411 1.00 96.00 86 GLU A O 1
ATOM 701 N N . ILE A 1 87 ? -14.299 9.624 8.447 1.00 95.25 87 ILE A N 1
ATOM 702 C CA . ILE A 1 87 ? -13.864 8.264 8.115 1.00 95.25 87 ILE A CA 1
ATOM 703 C C . ILE A 1 87 ? -14.796 7.643 7.071 1.00 95.25 87 ILE A C 1
ATOM 705 O O . ILE A 1 87 ? -14.335 7.135 6.049 1.00 95.25 87 ILE A O 1
ATOM 709 N N . LEU A 1 88 ? -16.109 7.711 7.307 1.00 96.25 88 LEU A N 1
ATOM 710 C CA . LEU A 1 88 ? -17.124 7.172 6.401 1.00 96.25 88 LEU A CA 1
ATOM 711 C C . LEU A 1 88 ? -17.136 7.912 5.061 1.00 96.25 88 LEU A C 1
ATOM 713 O O . LEU A 1 88 ? -17.236 7.273 4.013 1.00 96.25 88 LEU A O 1
ATOM 717 N N . GLN A 1 89 ? -16.976 9.240 5.081 1.00 93.94 89 GLN A N 1
ATOM 718 C CA . GLN A 1 89 ? -16.837 10.034 3.865 1.00 93.94 89 GLN A CA 1
ATOM 719 C C . GLN A 1 89 ? -15.628 9.555 3.050 1.00 93.94 89 GLN A C 1
ATOM 721 O O . GLN A 1 89 ? -15.791 9.197 1.883 1.00 93.94 89 GLN A O 1
ATOM 726 N N . ALA A 1 90 ? -14.443 9.473 3.663 1.00 92.31 90 ALA A N 1
ATOM 727 C CA . ALA A 1 90 ? -13.228 9.038 2.976 1.00 92.31 90 ALA A CA 1
ATOM 728 C C . ALA A 1 90 ? -13.344 7.609 2.415 1.00 92.31 90 ALA A C 1
ATOM 730 O O . ALA A 1 90 ? -12.909 7.349 1.293 1.00 92.31 90 ALA A O 1
ATOM 731 N N . ALA A 1 91 ? -13.971 6.692 3.158 1.00 92.75 91 ALA A N 1
ATOM 732 C CA . ALA A 1 91 ? -14.224 5.330 2.692 1.00 92.75 91 ALA A CA 1
ATOM 733 C C . ALA A 1 91 ? -15.162 5.296 1.471 1.00 92.75 91 ALA A C 1
ATOM 735 O O . ALA A 1 91 ? -14.924 4.532 0.537 1.00 92.75 91 ALA A O 1
ATOM 736 N N . SER A 1 92 ? -16.196 6.145 1.448 1.00 92.75 92 SER A N 1
ATOM 737 C CA . SER A 1 92 ? -17.150 6.224 0.332 1.00 92.75 92 SER A CA 1
ATOM 738 C C . SER A 1 92 ? -16.557 6.824 -0.949 1.00 92.75 92 SER A C 1
ATOM 740 O O . SER A 1 92 ? -17.002 6.500 -2.049 1.00 92.75 92 SER A O 1
ATOM 742 N N . GLU A 1 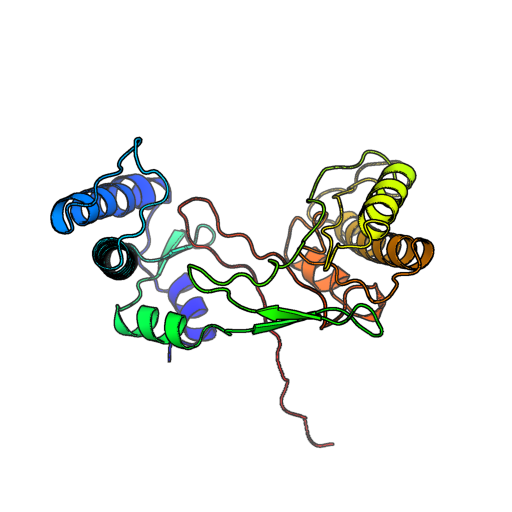93 ? -15.538 7.674 -0.813 1.00 91.12 93 GLU A N 1
ATOM 743 C CA . GLU A 1 93 ? -14.851 8.341 -1.924 1.00 91.12 93 GLU A CA 1
ATOM 744 C C . GLU A 1 93 ? -13.703 7.495 -2.507 1.00 91.12 93 GLU A C 1
ATOM 746 O O . GLU A 1 93 ? -13.102 7.869 -3.520 1.00 91.12 93 GLU A O 1
ATOM 751 N N . ALA A 1 94 ? -13.390 6.346 -1.895 1.00 90.31 94 ALA A N 1
ATOM 752 C CA . ALA A 1 94 ? -12.344 5.455 -2.373 1.00 90.31 94 ALA A CA 1
ATOM 753 C C . ALA A 1 94 ? -12.661 4.938 -3.794 1.00 90.31 94 ALA A C 1
ATOM 755 O O . ALA A 1 94 ? -13.775 4.476 -4.061 1.00 90.31 94 ALA A O 1
ATOM 756 N N . PRO A 1 95 ? -11.692 4.975 -4.730 1.00 90.75 95 PRO A N 1
ATOM 757 C CA . PRO A 1 95 ? -11.934 4.554 -6.103 1.00 90.75 95 PRO A CA 1
ATOM 758 C C . PRO A 1 95 ? -12.244 3.053 -6.169 1.00 90.75 95 PRO A C 1
ATOM 760 O O . PRO A 1 95 ? -11.492 2.224 -5.660 1.00 90.75 95 PRO A O 1
ATOM 763 N N . SER A 1 96 ? -13.326 2.694 -6.860 1.00 90.12 96 SER A N 1
ATOM 764 C CA . SER A 1 96 ? -13.721 1.296 -7.086 1.00 90.12 96 SER A CA 1
ATOM 765 C C . SER A 1 96 ? -12.871 0.591 -8.150 1.00 90.12 96 SER A C 1
ATOM 767 O O . SER A 1 96 ? -12.824 -0.642 -8.195 1.00 90.12 96 SER A O 1
ATOM 769 N N . GLU A 1 97 ? -12.180 1.361 -8.992 1.00 94.25 97 GLU A N 1
ATOM 770 C CA . GLU A 1 97 ? -11.274 0.868 -10.021 1.00 94.25 97 GLU A CA 1
ATOM 771 C C . GLU A 1 97 ? -10.133 1.848 -10.328 1.00 94.25 97 GLU A C 1
ATOM 773 O O . GLU A 1 97 ? -10.177 3.040 -10.019 1.00 94.25 97 GLU A O 1
ATOM 778 N N . SER A 1 98 ? -9.063 1.337 -10.928 1.00 94.12 98 SER A N 1
ATOM 779 C CA . SER A 1 98 ? -7.909 2.113 -11.383 1.00 94.12 98 SER A CA 1
ATOM 780 C C . SER A 1 98 ? -7.277 1.455 -12.603 1.00 94.12 98 SER A C 1
ATOM 782 O O . SER A 1 98 ? -7.157 0.234 -12.679 1.00 94.12 98 SER A O 1
ATOM 784 N N . THR A 1 99 ? -6.855 2.261 -13.576 1.00 96.00 99 THR A N 1
ATOM 785 C CA . THR A 1 99 ? -6.200 1.763 -14.793 1.00 96.00 99 THR A CA 1
ATOM 786 C C . THR A 1 99 ? -4.688 1.857 -14.663 1.00 96.00 99 THR A C 1
ATOM 788 O O . THR A 1 99 ? -4.155 2.930 -14.385 1.00 96.00 99 THR A O 1
ATOM 791 N N . PHE A 1 100 ? -3.998 0.754 -14.944 1.00 97.06 100 PHE A N 1
ATOM 792 C CA . PHE A 1 100 ? -2.542 0.664 -14.914 1.00 97.06 100 PHE A CA 1
ATOM 793 C C . PHE A 1 100 ? -1.990 0.159 -16.246 1.00 97.06 100 PHE A C 1
ATOM 795 O O . PHE A 1 100 ? -2.693 -0.493 -17.020 1.00 97.06 100 PHE A O 1
ATOM 802 N N . GLY A 1 101 ? -0.715 0.442 -16.492 1.00 96.00 101 GLY A N 1
ATOM 803 C CA . GLY A 1 101 ? 0.008 0.005 -17.682 1.00 96.00 101 GLY A CA 1
ATOM 804 C C . GLY A 1 101 ? -0.292 0.823 -18.932 1.00 96.00 101 GLY A C 1
ATOM 805 O O . GLY A 1 101 ? -1.095 1.758 -18.925 1.00 96.00 101 GLY A O 1
ATOM 806 N N . GLU A 1 102 ? 0.362 0.453 -20.026 1.00 96.12 102 GLU A N 1
ATOM 807 C CA . GLU A 1 102 ? 0.248 1.116 -21.325 1.00 96.12 102 GLU A CA 1
ATOM 808 C C . GLU A 1 102 ? 0.144 0.103 -22.466 1.00 96.12 102 GLU A C 1
ATOM 810 O O . GLU A 1 102 ? 0.510 -1.062 -22.320 1.00 96.12 102 GLU A O 1
ATOM 815 N N . GLY A 1 103 ? -0.353 0.555 -23.621 1.00 96.12 103 GLY A N 1
ATOM 816 C CA . GLY A 1 103 ? -0.452 -0.281 -24.816 1.00 96.12 103 GLY A CA 1
ATOM 817 C C . GLY A 1 103 ? -1.189 -1.607 -24.558 1.00 96.12 103 GLY A C 1
ATOM 818 O O . GLY A 1 103 ? -2.196 -1.607 -23.847 1.00 96.12 103 GLY A O 1
ATOM 819 N N . PRO A 1 104 ? -0.694 -2.736 -25.100 1.00 95.38 104 PRO A N 1
ATOM 820 C CA . PRO A 1 104 ? -1.299 -4.059 -24.911 1.00 95.38 104 PRO A CA 1
ATOM 821 C C . PRO A 1 104 ? -1.332 -4.560 -23.458 1.00 95.38 104 PRO A C 1
ATOM 823 O O . PRO A 1 104 ? -2.109 -5.457 -23.137 1.00 95.38 104 PRO A O 1
ATOM 826 N N . ASP A 1 105 ? -0.497 -4.002 -22.579 1.00 97.19 105 ASP A N 1
ATOM 827 C CA . ASP A 1 105 ? -0.428 -4.380 -21.165 1.00 97.19 105 ASP A CA 1
ATOM 828 C C . ASP A 1 105 ? -1.358 -3.542 -20.273 1.00 97.19 105 ASP A C 1
ATOM 830 O O . ASP A 1 105 ? -1.485 -3.829 -19.079 1.00 97.19 105 ASP A O 1
ATOM 834 N N . ARG A 1 106 ? -2.016 -2.512 -20.825 1.00 97.25 106 ARG A N 1
ATOM 835 C CA . ARG A 1 106 ? -2.940 -1.657 -20.076 1.00 97.25 106 ARG A CA 1
ATOM 836 C C . ARG A 1 106 ? -4.151 -2.461 -19.605 1.00 97.25 106 ARG A C 1
ATOM 838 O O . ARG A 1 106 ? -4.862 -3.052 -20.417 1.00 97.25 106 ARG A O 1
ATOM 845 N N . LYS A 1 107 ? -4.427 -2.437 -18.299 1.00 96.38 107 LYS A N 1
ATOM 846 C CA . LYS A 1 107 ? -5.574 -3.127 -17.690 1.00 96.38 107 LYS A CA 1
ATOM 847 C C . LYS A 1 107 ? -6.197 -2.323 -16.553 1.00 96.38 107 LYS A C 1
ATOM 849 O O . LYS A 1 107 ? -5.530 -1.528 -15.894 1.00 96.38 107 LYS A O 1
ATOM 854 N N . VAL A 1 108 ? -7.482 -2.578 -16.315 1.00 96.06 108 VAL A N 1
ATOM 855 C CA . VAL A 1 108 ? -8.238 -2.033 -15.184 1.00 96.06 108 VAL A CA 1
ATOM 856 C C . VAL A 1 108 ? -8.136 -3.000 -14.007 1.00 96.06 108 VAL A C 1
ATOM 858 O O . VAL A 1 108 ? -8.508 -4.168 -14.121 1.00 96.06 108 VAL A O 1
ATOM 861 N N . MET A 1 109 ? -7.620 -2.515 -12.882 1.00 95.50 109 MET A N 1
ATOM 862 C CA . MET A 1 109 ? -7.742 -3.162 -11.581 1.00 95.50 109 MET A CA 1
ATOM 863 C C . MET A 1 109 ? -9.041 -2.676 -10.945 1.00 95.50 109 MET A C 1
ATOM 865 O O . MET A 1 109 ? -9.218 -1.477 -10.758 1.00 95.50 109 MET A O 1
ATOM 869 N N . ARG A 1 110 ? -9.942 -3.599 -10.613 1.00 93.31 110 ARG A N 1
ATOM 870 C CA . ARG A 1 110 ? -11.242 -3.293 -10.009 1.00 93.31 110 ARG A CA 1
ATOM 871 C C . ARG A 1 110 ? -11.412 -4.016 -8.685 1.00 93.31 110 ARG A C 1
ATOM 873 O O . ARG A 1 110 ? -10.850 -5.099 -8.496 1.00 93.31 110 ARG A O 1
ATOM 880 N N . SER A 1 111 ? -12.216 -3.434 -7.807 1.00 90.81 111 SER A N 1
ATOM 881 C CA . SER A 1 111 ? -12.691 -4.115 -6.608 1.00 90.81 111 SER A CA 1
ATOM 882 C C . SER A 1 111 ? -13.504 -5.361 -6.983 1.00 90.81 111 SER A C 1
ATOM 884 O O . SER A 1 111 ? -14.239 -5.359 -7.975 1.00 90.81 111 SER A O 1
ATOM 886 N N . ARG A 1 112 ? -13.351 -6.428 -6.195 1.00 91.50 112 ARG A N 1
ATOM 887 C CA . ARG A 1 112 ? -14.131 -7.668 -6.302 1.00 91.50 112 ARG A CA 1
ATOM 888 C C . ARG A 1 112 ? -15.037 -7.772 -5.088 1.00 91.50 112 ARG A C 1
ATOM 890 O O . ARG A 1 112 ? -14.606 -7.488 -3.972 1.00 91.50 112 ARG A O 1
ATOM 897 N N . LYS A 1 113 ? -16.274 -8.202 -5.311 1.00 88.75 113 LYS A N 1
ATOM 898 C CA . LYS A 1 113 ? -17.204 -8.537 -4.229 1.00 88.75 113 LYS A CA 1
ATOM 899 C C . LYS A 1 113 ? -17.003 -9.994 -3.790 1.00 88.75 113 LYS A C 1
ATOM 901 O O . LYS A 1 113 ? -16.415 -10.769 -4.554 1.00 88.75 113 LYS A O 1
ATOM 906 N N . PRO A 1 114 ? -17.488 -10.380 -2.597 1.00 86.25 114 PRO A N 1
ATOM 907 C CA . PRO A 1 114 ? -17.710 -11.788 -2.286 1.00 86.25 114 PRO A CA 1
ATOM 908 C C . PRO A 1 114 ? -18.443 -12.488 -3.443 1.00 86.25 114 PRO A C 1
ATOM 910 O O . PRO A 1 114 ? -19.237 -11.862 -4.146 1.00 86.25 114 PRO A O 1
ATOM 913 N N . ASP A 1 115 ? -18.092 -13.747 -3.697 1.00 84.50 115 ASP A N 1
ATOM 914 C CA . ASP A 1 115 ? -18.645 -14.597 -4.768 1.00 84.50 115 ASP A CA 1
ATOM 915 C C . ASP A 1 115 ? -18.401 -14.144 -6.221 1.00 84.50 115 ASP A C 1
ATOM 917 O O . ASP A 1 115 ? -18.821 -14.808 -7.170 1.00 84.50 115 ASP A O 1
ATOM 921 N N . ASP A 1 116 ? -17.649 -13.064 -6.446 1.00 91.00 116 ASP A N 1
ATOM 922 C CA . ASP A 1 116 ? -17.250 -12.656 -7.792 1.00 91.00 116 ASP A CA 1
ATOM 923 C C . ASP A 1 116 ? -16.289 -13.691 -8.410 1.00 91.00 116 ASP A C 1
ATOM 925 O O . ASP A 1 116 ? -15.142 -13.839 -7.984 1.00 91.00 116 ASP A O 1
ATOM 929 N N . HIS A 1 117 ? -16.723 -14.393 -9.460 1.00 90.88 117 HIS A N 1
ATOM 930 C CA . HIS A 1 117 ? -15.911 -15.402 -10.155 1.00 90.88 117 HIS A CA 1
ATOM 931 C C . HIS A 1 117 ? -14.853 -14.827 -11.108 1.00 90.88 117 HIS A C 1
ATOM 933 O O . HIS A 1 117 ? -14.118 -15.576 -11.759 1.00 90.88 117 HIS A O 1
ATOM 939 N N . THR A 1 118 ? -14.760 -13.506 -11.231 1.00 92.19 118 THR A N 1
ATOM 940 C CA . THR A 1 118 ? -13.774 -12.877 -12.105 1.00 92.19 118 THR A CA 1
ATOM 941 C C . THR A 1 118 ? -12.377 -13.006 -11.509 1.00 92.19 118 THR A C 1
ATOM 943 O O . THR A 1 118 ? -12.181 -12.945 -10.294 1.00 92.19 118 THR A O 1
ATOM 946 N N . ALA A 1 119 ? -11.389 -13.246 -12.374 1.00 92.00 119 ALA A N 1
ATOM 947 C CA . ALA A 1 119 ? -10.022 -13.482 -11.930 1.00 92.00 119 ALA A CA 1
ATOM 948 C C . ALA A 1 119 ? -9.474 -12.255 -11.173 1.00 92.00 119 ALA A C 1
ATOM 950 O O . ALA A 1 119 ? -9.670 -11.125 -11.633 1.00 92.00 119 ALA A O 1
ATOM 951 N N . PRO A 1 120 ? -8.773 -12.451 -10.039 1.00 93.50 120 PRO A N 1
ATOM 952 C CA . PRO A 1 120 ? -8.156 -11.349 -9.317 1.00 93.50 120 PRO A CA 1
ATOM 953 C C . PRO A 1 120 ? -7.031 -10.719 -10.140 1.00 93.50 120 PRO A C 1
ATOM 955 O O . PRO A 1 120 ? -6.443 -11.352 -11.022 1.00 93.50 120 PRO A O 1
ATOM 958 N N . TRP A 1 121 ? -6.695 -9.476 -9.802 1.00 95.50 121 TRP A N 1
ATOM 959 C CA . TRP A 1 121 ? -5.507 -8.823 -10.333 1.00 95.50 121 TRP A CA 1
ATOM 960 C C . TRP A 1 121 ? -4.255 -9.609 -9.936 1.00 95.50 121 TRP A C 1
ATOM 962 O O . TRP A 1 121 ? -3.934 -9.729 -8.753 1.00 95.50 121 TRP A O 1
ATOM 972 N N . TYR A 1 122 ? -3.537 -10.143 -10.922 1.00 95.75 122 TYR A N 1
ATOM 973 C CA . TYR A 1 122 ? -2.338 -10.928 -10.664 1.00 95.75 122 TYR A CA 1
ATOM 974 C C . TYR A 1 122 ? -1.100 -10.030 -10.645 1.00 95.75 122 TYR A C 1
ATOM 976 O O . TYR A 1 122 ? -0.523 -9.707 -11.686 1.00 95.75 122 TYR A O 1
ATOM 984 N N . HIS A 1 123 ? -0.710 -9.608 -9.446 1.00 95.12 123 HIS A N 1
ATOM 985 C CA . HIS A 1 123 ? 0.544 -8.908 -9.193 1.00 95.12 123 HIS A CA 1
ATOM 986 C C . HIS A 1 123 ? 1.664 -9.914 -8.892 1.00 95.12 123 HIS A C 1
ATOM 988 O O . HIS A 1 123 ? 1.456 -10.860 -8.130 1.00 95.12 123 HIS A O 1
ATOM 994 N N . CYS A 1 124 ? 2.842 -9.727 -9.488 1.00 93.81 124 CYS A N 1
ATOM 995 C CA . CYS A 1 124 ? 3.978 -10.633 -9.320 1.00 93.81 124 CYS A CA 1
ATOM 996 C C . CYS A 1 124 ? 5.192 -9.940 -8.690 1.00 93.81 124 CYS A C 1
ATOM 998 O O . CYS A 1 124 ? 5.500 -8.793 -8.996 1.00 93.81 124 CYS A O 1
ATOM 1000 N N . GLY A 1 125 ? 5.943 -10.683 -7.881 1.00 88.00 125 GLY A N 1
ATOM 1001 C CA . GLY A 1 125 ? 7.173 -10.193 -7.262 1.00 88.00 125 GLY A CA 1
ATOM 1002 C C . GLY A 1 125 ? 6.949 -9.442 -5.952 1.00 88.00 125 GLY A C 1
ATOM 1003 O O . GLY A 1 125 ? 5.840 -9.363 -5.432 1.00 88.00 125 GLY A O 1
ATOM 1004 N N . GLY A 1 126 ? 8.044 -8.914 -5.416 1.00 80.44 126 GLY A N 1
ATOM 1005 C CA . GLY A 1 126 ? 8.089 -8.121 -4.191 1.00 80.44 126 GLY A CA 1
ATOM 1006 C C . GLY A 1 126 ? 9.437 -7.411 -4.076 1.00 80.44 126 GLY A C 1
ATOM 1007 O O . GLY A 1 126 ? 10.337 -7.672 -4.877 1.00 80.44 126 GLY A O 1
ATOM 1008 N N . GLY A 1 127 ? 9.586 -6.541 -3.075 1.00 77.88 127 GLY A N 1
ATOM 1009 C CA . GLY A 1 127 ? 10.799 -5.749 -2.819 1.00 77.88 127 GLY A CA 1
ATOM 1010 C C . GLY A 1 127 ? 11.979 -6.554 -2.262 1.00 77.88 127 GLY A C 1
ATOM 1011 O O . GLY A 1 127 ? 12.590 -6.167 -1.269 1.00 77.88 127 GLY A O 1
ATOM 1012 N N . ILE A 1 128 ? 12.285 -7.701 -2.867 1.00 84.44 128 ILE A N 1
ATOM 1013 C CA . ILE A 1 128 ? 13.360 -8.597 -2.436 1.00 84.44 128 ILE A CA 1
ATOM 1014 C C . ILE A 1 128 ? 14.705 -7.971 -2.806 1.00 84.44 128 ILE A C 1
ATOM 1016 O O . ILE A 1 128 ? 14.883 -7.479 -3.918 1.00 84.44 128 ILE A O 1
ATOM 1020 N N . TYR A 1 129 ? 15.656 -7.994 -1.876 1.00 88.88 129 TYR A N 1
ATOM 1021 C CA . TYR A 1 129 ? 16.994 -7.474 -2.126 1.00 88.88 129 TYR A CA 1
ATOM 1022 C C . TYR A 1 129 ? 17.751 -8.317 -3.156 1.00 88.88 129 TYR A C 1
ATOM 1024 O O . TYR A 1 129 ? 17.752 -9.548 -3.094 1.00 88.88 129 TYR A O 1
ATOM 1032 N N . THR A 1 130 ? 18.447 -7.647 -4.071 1.00 90.31 130 THR A N 1
ATOM 1033 C CA . THR A 1 130 ? 19.287 -8.280 -5.092 1.00 90.31 130 THR A CA 1
ATOM 1034 C C . THR A 1 130 ? 20.735 -7.833 -4.965 1.00 90.31 130 THR A C 1
ATOM 1036 O O . THR A 1 130 ? 21.045 -6.653 -4.796 1.00 90.31 130 THR A O 1
ATOM 1039 N N . THR A 1 131 ? 21.641 -8.803 -5.069 1.00 86.44 131 THR A N 1
ATOM 1040 C CA . THR A 1 131 ? 23.080 -8.618 -4.841 1.00 86.44 131 THR A CA 1
ATOM 1041 C C . THR A 1 131 ? 23.843 -8.124 -6.071 1.00 86.44 131 THR A C 1
ATOM 1043 O O . THR A 1 131 ? 25.000 -7.733 -5.948 1.00 86.44 131 THR A O 1
ATOM 1046 N N . SER A 1 132 ? 23.233 -8.137 -7.262 1.00 89.94 132 SER A N 1
ATOM 1047 C CA . SER A 1 132 ? 23.848 -7.635 -8.495 1.00 89.94 132 SER A CA 1
ATOM 1048 C C . SER A 1 132 ? 22.808 -7.148 -9.503 1.00 89.94 132 SER A C 1
ATOM 1050 O O . SER A 1 132 ? 21.650 -7.565 -9.474 1.00 89.94 132 SER A O 1
ATOM 1052 N N . GLU A 1 133 ? 23.240 -6.302 -10.442 1.00 91.56 133 GLU A N 1
ATOM 1053 C CA . GLU A 1 133 ? 22.386 -5.817 -11.536 1.00 91.56 133 GLU A CA 1
ATOM 1054 C C . GLU A 1 133 ? 21.918 -6.951 -12.455 1.00 91.56 133 GLU A C 1
ATOM 1056 O O . GLU A 1 133 ? 20.784 -6.934 -12.918 1.00 91.56 133 GLU A O 1
ATOM 1061 N N . ALA A 1 134 ? 22.751 -7.973 -12.676 1.00 93.06 134 ALA A N 1
ATOM 1062 C CA . ALA A 1 134 ? 22.370 -9.132 -13.479 1.00 93.06 134 ALA A CA 1
ATOM 1063 C C . ALA A 1 134 ? 21.223 -9.919 -12.825 1.00 93.06 134 ALA A C 1
ATOM 1065 O O . ALA A 1 134 ? 20.257 -10.278 -13.492 1.00 93.06 134 ALA A O 1
ATOM 1066 N N . ILE A 1 135 ? 21.296 -10.145 -11.508 1.00 93.81 135 ILE A N 1
ATOM 1067 C CA . ILE A 1 135 ? 20.223 -10.821 -10.764 1.00 93.81 135 ILE A CA 1
ATOM 1068 C C . ILE A 1 135 ? 18.958 -9.961 -10.757 1.00 93.81 135 ILE A C 1
ATOM 1070 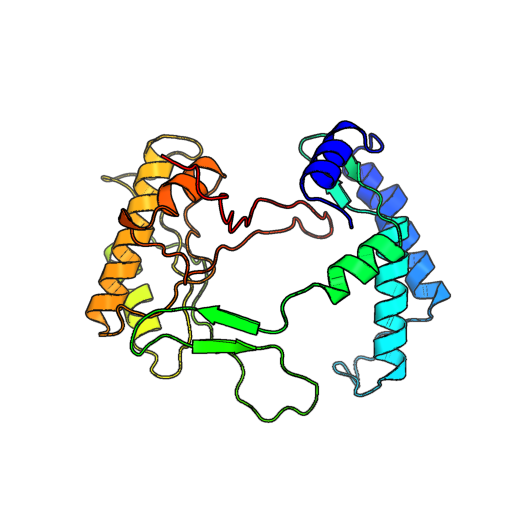O O . ILE A 1 135 ? 17.874 -10.490 -10.991 1.00 93.81 135 ILE A O 1
ATOM 1074 N N . PHE A 1 136 ? 19.098 -8.647 -10.552 1.00 94.31 136 PHE A N 1
ATOM 1075 C CA . PHE A 1 136 ? 17.992 -7.692 -10.638 1.00 94.31 136 PHE A CA 1
ATOM 1076 C C . PHE A 1 136 ? 17.263 -7.807 -11.985 1.00 94.31 136 PHE A C 1
ATOM 1078 O O . PHE A 1 136 ? 16.052 -8.020 -12.018 1.00 94.31 136 PHE A O 1
ATOM 1085 N N . MET A 1 137 ? 18.005 -7.714 -13.093 1.00 95.19 137 MET A N 1
ATOM 1086 C CA . MET A 1 137 ? 17.454 -7.777 -14.450 1.00 95.19 137 MET A CA 1
ATOM 1087 C C . MET A 1 137 ? 16.768 -9.114 -14.720 1.00 95.19 137 MET A C 1
ATOM 1089 O O . MET A 1 137 ? 15.603 -9.129 -15.114 1.00 95.19 137 MET A O 1
ATOM 1093 N N . ASN A 1 138 ? 17.447 -10.227 -14.426 1.00 95.38 138 ASN A N 1
ATOM 1094 C CA . ASN A 1 138 ? 16.911 -11.571 -14.644 1.00 95.38 138 ASN A CA 1
ATOM 1095 C C . ASN A 1 138 ? 15.632 -11.816 -13.834 1.00 95.38 138 ASN A C 1
ATOM 1097 O O . ASN A 1 138 ? 14.703 -12.461 -14.320 1.00 95.38 138 ASN A O 1
ATOM 1101 N N . GLN A 1 139 ? 15.563 -11.304 -12.601 1.00 95.12 139 GLN A N 1
ATOM 1102 C CA . GLN A 1 139 ? 14.371 -11.436 -11.770 1.00 95.12 139 GLN A CA 1
ATOM 1103 C C . GLN A 1 139 ? 13.199 -10.644 -12.355 1.00 95.12 139 GLN A C 1
ATOM 1105 O O . GLN A 1 139 ? 12.108 -11.198 -12.489 1.00 95.12 139 GLN A O 1
ATOM 1110 N N . VAL A 1 140 ? 13.407 -9.379 -12.737 1.00 95.88 140 VAL A N 1
ATOM 1111 C CA . VAL A 1 140 ? 12.337 -8.559 -13.327 1.00 95.88 140 VAL A CA 1
ATOM 1112 C C . VAL A 1 140 ? 11.876 -9.138 -14.665 1.00 95.88 140 VAL A C 1
ATOM 1114 O O . VAL A 1 140 ? 10.673 -9.259 -14.889 1.00 95.88 140 VAL A O 1
ATOM 1117 N N . GLU A 1 141 ? 12.803 -9.551 -15.529 1.00 96.69 141 GLU A N 1
ATOM 1118 C CA . GLU A 1 141 ? 12.485 -10.171 -16.819 1.00 96.69 141 GLU A CA 1
ATOM 1119 C C . GLU A 1 141 ? 11.718 -11.489 -16.626 1.00 96.69 141 GLU A C 1
ATOM 1121 O O . GLU A 1 141 ? 10.699 -11.726 -17.279 1.00 96.69 141 GLU A O 1
ATOM 1126 N N . GLY A 1 142 ? 12.149 -12.329 -15.680 1.00 96.31 142 GLY A N 1
ATOM 1127 C CA . GLY A 1 142 ? 11.464 -13.574 -15.331 1.00 96.31 142 GLY A CA 1
ATOM 1128 C C . GLY A 1 142 ? 10.031 -13.346 -14.844 1.00 96.31 142 GLY A C 1
ATOM 1129 O O . GLY A 1 142 ? 9.114 -14.040 -15.286 1.00 96.31 142 GLY A O 1
ATOM 1130 N N . LEU A 1 143 ? 9.814 -12.338 -13.992 1.00 95.81 143 LEU A N 1
ATOM 1131 C CA . LEU A 1 143 ? 8.477 -11.945 -13.532 1.00 95.81 143 LEU A CA 1
ATOM 1132 C C . LEU A 1 143 ? 7.621 -11.387 -14.679 1.00 95.81 143 LEU A C 1
ATOM 1134 O O . LEU A 1 143 ? 6.446 -11.736 -14.795 1.00 95.81 143 LEU A O 1
ATOM 1138 N N . ALA A 1 144 ? 8.201 -10.559 -15.551 1.00 96.62 144 ALA A N 1
ATOM 1139 C CA . ALA A 1 144 ? 7.505 -9.989 -16.702 1.00 96.62 144 ALA A CA 1
ATOM 1140 C C . ALA A 1 144 ? 7.072 -11.066 -17.716 1.00 96.62 144 ALA A C 1
ATOM 1142 O O . ALA A 1 144 ? 5.974 -10.980 -18.275 1.00 96.62 144 ALA A O 1
ATOM 1143 N N . ASN A 1 145 ? 7.872 -12.124 -17.885 1.00 96.75 145 ASN A N 1
ATOM 1144 C CA . ASN A 1 145 ? 7.573 -13.270 -18.750 1.00 96.75 145 ASN A CA 1
ATOM 1145 C C . ASN A 1 145 ? 6.380 -14.128 -18.277 1.00 96.75 145 ASN A C 1
ATOM 1147 O O . ASN A 1 145 ? 5.863 -14.955 -19.038 1.00 96.75 145 ASN A O 1
ATOM 1151 N N . ILE A 1 146 ? 5.877 -13.929 -17.052 1.00 96.81 146 ILE A N 1
ATOM 1152 C CA . ILE A 1 146 ? 4.653 -14.585 -16.583 1.00 96.81 146 ILE A CA 1
ATOM 1153 C C . ILE A 1 146 ? 3.460 -14.019 -17.366 1.00 96.81 146 ILE A C 1
ATOM 1155 O O . ILE A 1 146 ? 2.924 -12.955 -17.060 1.00 96.81 146 ILE A O 1
ATOM 1159 N N . LYS A 1 147 ? 2.984 -14.771 -18.366 1.00 92.88 147 LYS A N 1
ATOM 1160 C CA . LYS A 1 147 ? 1.919 -14.342 -19.300 1.00 92.88 147 LYS A CA 1
ATOM 1161 C C . LYS A 1 147 ? 0.635 -13.850 -18.623 1.00 92.88 147 LYS A C 1
ATOM 1163 O O . LYS A 1 147 ? -0.054 -12.990 -19.162 1.00 92.88 147 LYS A O 1
ATOM 1168 N N . LYS A 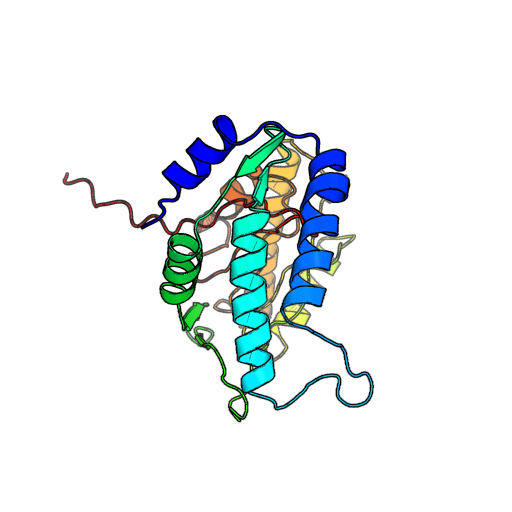1 148 ? 0.287 -14.405 -17.457 1.00 94.75 148 LYS A N 1
ATOM 1169 C CA . LYS A 1 148 ? -0.917 -14.009 -16.707 1.00 94.75 148 LYS A CA 1
ATOM 1170 C C . LYS A 1 148 ? -0.712 -12.765 -15.831 1.00 94.75 148 LYS A C 1
ATOM 1172 O O . LYS A 1 148 ? -1.711 -12.201 -15.390 1.00 94.75 148 LYS A O 1
ATOM 1177 N N . ALA A 1 149 ? 0.527 -12.328 -15.593 1.00 96.50 149 ALA A N 1
ATOM 1178 C CA . ALA A 1 149 ? 0.822 -11.187 -14.730 1.00 96.50 149 ALA A CA 1
ATOM 1179 C C . ALA A 1 149 ? 0.194 -9.902 -15.285 1.00 96.50 149 ALA A C 1
ATOM 1181 O O . ALA A 1 149 ? 0.303 -9.589 -16.477 1.00 96.50 149 ALA A O 1
ATOM 1182 N N . ASN A 1 150 ? -0.492 -9.161 -14.420 1.00 97.19 150 ASN A N 1
ATOM 1183 C CA . ASN A 1 150 ? -1.103 -7.868 -14.734 1.00 97.19 150 ASN A CA 1
ATOM 1184 C C . ASN A 1 150 ? -0.215 -6.701 -14.306 1.00 97.19 150 ASN A C 1
ATOM 1186 O O . ASN A 1 150 ? -0.326 -5.624 -14.873 1.00 97.19 150 ASN A O 1
ATOM 1190 N N . SER A 1 151 ? 0.680 -6.928 -13.348 1.00 96.38 151 SER A N 1
ATOM 1191 C CA . SER A 1 151 ? 1.715 -5.989 -12.911 1.00 96.38 151 SER A CA 1
ATOM 1192 C C . SER A 1 151 ? 2.850 -6.741 -12.230 1.00 96.38 151 SER A C 1
ATOM 1194 O O . SER A 1 151 ? 2.700 -7.923 -11.905 1.00 96.38 151 SER A O 1
ATOM 1196 N N . LEU A 1 152 ? 3.947 -6.039 -11.958 1.00 95.50 152 LEU A N 1
ATOM 1197 C CA . LEU A 1 152 ? 5.015 -6.551 -11.109 1.00 95.50 152 LEU A CA 1
ATOM 1198 C C . LEU A 1 152 ? 5.526 -5.516 -10.107 1.00 95.50 152 LEU A C 1
ATOM 1200 O O . LEU A 1 152 ? 5.367 -4.317 -10.323 1.00 95.50 152 LEU A O 1
ATOM 1204 N N . SER A 1 153 ? 6.131 -5.999 -9.026 1.00 93.38 153 SER A N 1
ATOM 1205 C CA . SER A 1 153 ? 7.038 -5.236 -8.165 1.00 93.38 153 SER A CA 1
ATOM 1206 C C . SER A 1 153 ? 8.470 -5.451 -8.626 1.00 9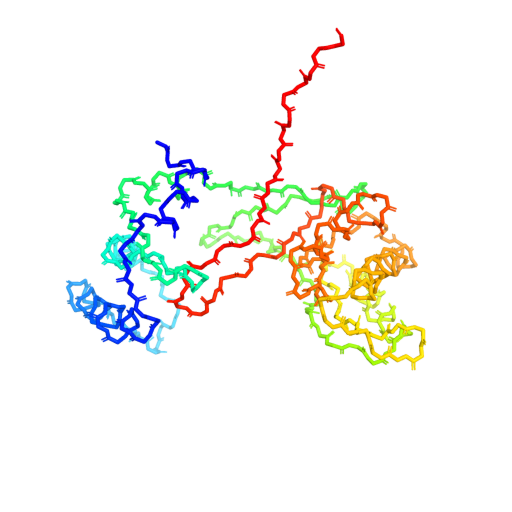3.38 153 SER A C 1
ATOM 1208 O O . SER A 1 153 ? 8.827 -6.547 -9.067 1.00 93.38 153 SER A O 1
ATOM 1210 N N . ILE A 1 154 ? 9.301 -4.423 -8.482 1.00 92.25 154 ILE A N 1
ATOM 1211 C CA . ILE A 1 154 ? 10.735 -4.544 -8.747 1.00 92.25 154 ILE A CA 1
ATOM 1212 C C . ILE A 1 154 ? 11.483 -4.849 -7.447 1.00 92.25 154 ILE A C 1
ATOM 1214 O O . ILE A 1 154 ? 11.069 -4.375 -6.386 1.00 92.25 154 ILE A O 1
ATOM 1218 N N . PRO A 1 155 ? 12.584 -5.610 -7.511 1.00 92.25 155 PRO A N 1
ATOM 1219 C CA . PRO A 1 155 ? 13.435 -5.836 -6.354 1.00 92.25 155 PRO A CA 1
ATOM 1220 C C . PRO A 1 155 ? 14.094 -4.541 -5.863 1.00 92.25 155 PRO A C 1
ATOM 1222 O O . PRO A 1 155 ? 14.084 -3.509 -6.538 1.00 92.25 155 PRO A O 1
ATOM 1225 N N . SER A 1 156 ? 14.709 -4.601 -4.683 1.00 91.69 156 SER A N 1
ATOM 1226 C CA . SER A 1 156 ? 15.594 -3.539 -4.200 1.00 91.69 156 SER A CA 1
ATOM 1227 C C . SER A 1 156 ? 17.047 -3.850 -4.564 1.00 91.69 156 SER A C 1
ATOM 1229 O O . SER A 1 156 ? 17.479 -5.007 -4.594 1.00 91.69 156 SER A O 1
ATOM 1231 N N . SER A 1 157 ? 17.825 -2.812 -4.867 1.00 91.38 157 SER A N 1
ATOM 1232 C CA . SER A 1 157 ? 19.276 -2.933 -5.026 1.00 91.38 157 SER A CA 1
ATOM 1233 C C . SER A 1 157 ? 19.944 -1.620 -4.665 1.00 91.38 157 SER A C 1
ATOM 1235 O O . SER A 1 157 ? 19.722 -0.612 -5.329 1.00 91.38 157 SER A O 1
ATOM 1237 N N . ILE A 1 158 ? 20.786 -1.634 -3.632 1.00 88.88 158 ILE A N 1
ATOM 1238 C CA . ILE A 1 158 ? 21.574 -0.460 -3.230 1.00 88.88 158 ILE A CA 1
ATOM 1239 C C . ILE A 1 158 ? 22.953 -0.445 -3.894 1.00 88.88 158 ILE A C 1
ATOM 1241 O O . ILE A 1 158 ? 23.711 0.500 -3.713 1.00 88.88 158 ILE A O 1
ATOM 1245 N N . TYR A 1 159 ? 23.294 -1.469 -4.674 1.00 87.81 159 TYR A N 1
ATOM 1246 C CA . TYR A 1 159 ? 24.609 -1.574 -5.285 1.00 87.81 159 TYR A CA 1
ATOM 1247 C C . TYR A 1 159 ? 24.786 -0.529 -6.393 1.00 87.81 159 TYR A C 1
ATOM 1249 O O . TYR A 1 159 ? 23.998 -0.456 -7.339 1.00 87.81 159 TYR A O 1
ATOM 1257 N N . PHE A 1 160 ? 25.837 0.281 -6.316 1.00 86.12 160 PHE A N 1
ATOM 1258 C CA . PHE A 1 160 ? 26.117 1.362 -7.254 1.00 86.12 160 PHE A CA 1
ATOM 1259 C C . PHE A 1 160 ? 27.618 1.593 -7.426 1.00 86.12 160 PHE A C 1
ATOM 1261 O O . PHE A 1 160 ? 28.331 1.938 -6.485 1.00 86.12 160 PHE A O 1
ATOM 1268 N N . LYS A 1 161 ? 28.103 1.455 -8.668 1.00 84.38 161 LYS A N 1
ATOM 1269 C CA . LYS A 1 161 ? 29.510 1.694 -9.046 1.00 84.38 161 LYS A CA 1
ATOM 1270 C C . LYS A 1 161 ? 30.522 0.994 -8.121 1.00 84.38 161 LYS A C 1
ATOM 1272 O O . LYS A 1 161 ? 31.462 1.620 -7.636 1.00 84.38 161 LYS A O 1
ATOM 1277 N N . GLY A 1 162 ? 30.333 -0.303 -7.880 1.00 84.56 162 GLY A N 1
ATOM 1278 C CA . GLY A 1 162 ? 31.305 -1.123 -7.148 1.00 84.56 162 GLY A CA 1
ATOM 1279 C C . GLY A 1 162 ? 31.091 -1.214 -5.635 1.00 84.56 162 GLY A C 1
ATOM 1280 O O . GLY A 1 162 ? 31.835 -1.931 -4.972 1.00 84.56 162 GLY A O 1
ATOM 1281 N N . LYS A 1 163 ? 30.110 -0.497 -5.075 1.00 85.75 163 LYS A N 1
ATOM 1282 C CA . LYS A 1 163 ? 29.843 -0.450 -3.631 1.00 85.75 163 LYS A CA 1
ATOM 1283 C C . LYS A 1 163 ? 28.368 -0.207 -3.337 1.00 85.75 163 LYS A C 1
ATOM 1285 O O . LYS A 1 163 ? 27.626 0.202 -4.223 1.00 85.75 163 LYS A O 1
ATOM 1290 N N . ASP A 1 164 ? 27.972 -0.358 -2.084 1.00 89.69 164 ASP A N 1
ATOM 1291 C CA . ASP A 1 164 ? 26.621 -0.009 -1.658 1.00 89.69 164 ASP A CA 1
ATOM 1292 C C . ASP A 1 164 ? 26.446 1.510 -1.540 1.00 89.69 164 ASP A C 1
ATOM 1294 O O . ASP A 1 164 ? 27.291 2.238 -1.002 1.00 89.69 164 ASP A O 1
ATOM 1298 N N . ALA A 1 165 ? 25.327 1.995 -2.066 1.00 90.50 165 ALA A N 1
ATOM 1299 C CA . ALA A 1 165 ? 24.908 3.375 -1.970 1.00 90.50 165 ALA A CA 1
ATOM 1300 C C . ALA A 1 165 ? 24.536 3.705 -0.526 1.00 90.50 165 ALA A C 1
ATOM 1302 O O . ALA A 1 165 ? 23.757 3.014 0.130 1.00 90.50 165 ALA A O 1
ATOM 1303 N N . ARG A 1 166 ? 25.073 4.820 -0.034 1.00 90.00 166 ARG A N 1
ATOM 1304 C CA . ARG A 1 166 ? 24.728 5.321 1.294 1.00 90.00 166 ARG A CA 1
ATOM 1305 C C . ARG A 1 166 ? 23.299 5.870 1.297 1.00 90.00 166 ARG A C 1
ATOM 1307 O O . ARG A 1 166 ? 22.982 6.742 0.488 1.00 90.00 166 ARG A O 1
ATOM 1314 N N . VAL A 1 167 ? 22.490 5.429 2.256 1.00 87.56 167 VAL A N 1
ATOM 1315 C CA . VAL A 1 167 ? 21.148 5.966 2.544 1.00 87.56 167 VAL A CA 1
ATOM 1316 C C . VAL A 1 167 ? 21.201 7.474 2.824 1.00 87.56 167 VAL A C 1
ATOM 1318 O O . VAL A 1 167 ? 22.142 7.959 3.462 1.00 87.56 167 VAL A O 1
ATOM 1321 N N . ARG A 1 168 ? 20.186 8.213 2.365 1.00 86.81 168 ARG A N 1
ATOM 1322 C CA . ARG A 1 168 ? 20.061 9.678 2.431 1.00 86.81 168 ARG A CA 1
ATOM 1323 C C . ARG A 1 168 ? 21.249 10.399 1.797 1.00 86.81 168 ARG A C 1
ATOM 1325 O O . ARG A 1 168 ? 21.803 11.341 2.361 1.00 86.81 168 ARG A O 1
ATOM 1332 N N . SER A 1 169 ? 21.671 9.937 0.622 1.00 91.19 169 SER A N 1
ATOM 1333 C CA . SER A 1 169 ? 22.758 10.559 -0.140 1.00 91.19 169 SER A CA 1
ATOM 1334 C C . SER A 1 169 ? 22.424 10.657 -1.631 1.00 91.19 169 SER A C 1
ATOM 1336 O O . SER A 1 169 ? 21.564 9.921 -2.114 1.00 91.19 169 SER A O 1
ATOM 1338 N N . PRO A 1 170 ? 23.148 11.483 -2.410 1.00 92.06 170 PRO A N 1
ATOM 1339 C CA . PRO A 1 170 ? 22.991 11.506 -3.865 1.00 92.06 170 PRO A CA 1
ATOM 1340 C C . PRO A 1 170 ? 23.198 10.134 -4.525 1.00 92.06 170 PRO A C 1
ATOM 1342 O O . PRO A 1 170 ? 22.637 9.869 -5.584 1.00 92.06 170 PRO A O 1
ATOM 1345 N N . GLN A 1 171 ? 23.974 9.238 -3.898 1.00 93.12 171 GLN A N 1
ATOM 1346 C CA . GLN A 1 171 ? 24.158 7.874 -4.398 1.00 93.12 171 GLN A CA 1
ATOM 1347 C C . GLN A 1 171 ? 22.854 7.078 -4.309 1.00 93.12 171 GLN A C 1
ATOM 1349 O O . GLN A 1 171 ? 22.537 6.363 -5.251 1.00 93.12 171 GLN A O 1
ATOM 1354 N N . GLU A 1 172 ? 22.078 7.227 -3.232 1.00 92.81 172 GLU A N 1
ATOM 1355 C CA . GLU A 1 172 ? 20.770 6.575 -3.100 1.00 92.81 172 GLU A CA 1
ATOM 1356 C C . GLU A 1 172 ? 19.831 7.026 -4.221 1.00 92.81 172 GLU A C 1
ATOM 1358 O O . GLU A 1 172 ? 19.256 6.188 -4.910 1.00 92.81 172 GLU A O 1
ATOM 1363 N N . VAL A 1 173 ? 19.749 8.337 -4.469 1.00 93.19 173 VAL A N 1
ATOM 1364 C CA . VAL A 1 173 ? 18.906 8.912 -5.528 1.00 93.19 173 VAL A CA 1
ATOM 1365 C C . VAL A 1 173 ? 19.270 8.329 -6.897 1.00 93.19 173 VAL A C 1
ATOM 1367 O O . VAL A 1 173 ? 18.405 7.820 -7.610 1.00 93.19 173 VAL A O 1
ATOM 1370 N N . LEU A 1 174 ? 20.559 8.334 -7.249 1.00 93.31 174 LEU A N 1
ATOM 1371 C CA . LEU A 1 174 ? 21.036 7.791 -8.526 1.00 93.31 174 LEU A CA 1
ATOM 1372 C C . LEU A 1 174 ? 20.805 6.281 -8.645 1.00 93.31 174 LEU A C 1
ATOM 1374 O O . LEU A 1 174 ? 20.450 5.790 -9.715 1.00 93.31 174 LEU A O 1
ATOM 1378 N N . THR A 1 175 ? 20.989 5.542 -7.553 1.00 93.19 175 THR A N 1
ATOM 1379 C CA . THR A 1 175 ? 20.769 4.091 -7.526 1.00 93.19 175 THR A CA 1
ATOM 1380 C C . THR A 1 175 ? 19.296 3.760 -7.709 1.00 93.19 175 THR A C 1
ATOM 1382 O O . THR A 1 175 ? 18.948 2.867 -8.476 1.00 93.19 175 THR A O 1
ATOM 1385 N N . THR A 1 176 ? 18.430 4.539 -7.073 1.00 93.12 176 THR A N 1
ATOM 1386 C CA . THR A 1 176 ? 16.980 4.418 -7.173 1.00 93.12 176 THR A CA 1
ATOM 1387 C C . THR A 1 176 ? 16.506 4.643 -8.613 1.00 93.12 176 THR A C 1
ATOM 1389 O O . THR A 1 176 ? 15.828 3.782 -9.180 1.00 93.12 176 THR A O 1
ATOM 1392 N N . ILE A 1 177 ? 16.947 5.739 -9.244 1.00 93.62 177 ILE A N 1
ATOM 1393 C CA . ILE A 1 177 ? 16.685 6.033 -10.665 1.00 93.62 177 ILE A CA 1
ATOM 1394 C C . ILE A 1 177 ? 17.157 4.873 -11.550 1.00 93.62 177 ILE A C 1
ATOM 1396 O O . ILE A 1 177 ? 16.395 4.371 -12.376 1.00 93.62 177 ILE A O 1
ATOM 1400 N N . LYS A 1 178 ? 18.385 4.387 -11.324 1.00 93.50 178 LYS A N 1
ATOM 1401 C CA . LYS A 1 178 ? 18.954 3.253 -12.062 1.00 93.50 178 LYS A CA 1
ATOM 1402 C C . LYS A 1 178 ? 18.062 2.013 -11.967 1.00 93.50 178 LYS A C 1
ATOM 1404 O O . LYS A 1 178 ? 17.803 1.391 -12.991 1.00 93.50 178 LYS A O 1
ATOM 1409 N N . THR A 1 179 ? 17.573 1.654 -10.777 1.00 93.56 179 THR A N 1
ATOM 1410 C CA . THR A 1 179 ? 16.724 0.458 -10.614 1.00 93.56 179 THR A CA 1
ATOM 1411 C C . THR A 1 179 ? 15.409 0.546 -11.386 1.00 93.56 179 THR A C 1
ATOM 1413 O O . THR A 1 179 ? 14.989 -0.444 -11.981 1.00 93.56 179 THR A O 1
ATOM 1416 N N . VAL A 1 180 ? 14.805 1.734 -11.472 1.00 93.88 180 VAL A N 1
ATOM 1417 C CA . VAL A 1 180 ? 13.603 1.952 -12.289 1.00 93.88 180 VAL A CA 1
ATOM 1418 C C . VAL A 1 180 ? 13.910 1.784 -13.779 1.00 93.88 180 VAL A C 1
ATOM 1420 O O . VAL A 1 180 ? 13.181 1.085 -14.487 1.00 93.88 180 VAL A O 1
ATOM 1423 N N . SER A 1 181 ? 15.007 2.375 -14.257 1.00 94.06 181 SER A N 1
ATOM 1424 C CA . SER A 1 181 ? 15.421 2.263 -15.660 1.00 94.06 181 SER A CA 1
ATOM 1425 C C . SER A 1 181 ? 15.761 0.819 -16.049 1.00 94.06 181 SER A C 1
ATOM 1427 O O . SER A 1 181 ? 15.313 0.343 -17.091 1.00 94.06 181 SER A O 1
ATOM 1429 N N . LEU A 1 182 ? 16.480 0.092 -15.187 1.00 94.62 182 LEU A N 1
ATOM 1430 C CA . LEU A 1 182 ? 16.774 -1.333 -15.365 1.00 94.62 182 LEU A CA 1
ATOM 1431 C C . LEU A 1 182 ? 15.489 -2.165 -15.424 1.00 94.62 182 LEU A C 1
ATOM 1433 O O . LEU A 1 182 ? 15.311 -2.974 -16.329 1.00 94.62 182 LEU A O 1
ATOM 1437 N N . ALA A 1 183 ? 14.546 -1.928 -14.512 1.00 95.12 183 ALA A N 1
ATOM 1438 C CA . ALA A 1 183 ? 13.294 -2.671 -14.509 1.00 95.12 183 ALA A CA 1
ATOM 1439 C C . ALA A 1 183 ? 12.476 -2.464 -15.791 1.00 95.12 183 ALA A C 1
ATOM 1441 O O . ALA A 1 183 ? 11.860 -3.404 -16.300 1.00 95.12 183 ALA A O 1
ATOM 1442 N N . ARG A 1 184 ? 12.486 -1.246 -16.341 1.00 94.81 184 ARG 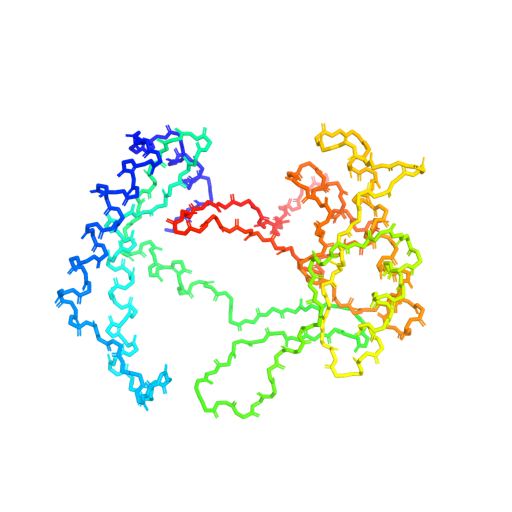A N 1
ATOM 1443 C CA . ARG A 1 184 ? 11.835 -0.951 -17.623 1.00 94.81 184 ARG A CA 1
ATOM 1444 C C . ARG A 1 184 ? 12.496 -1.666 -18.781 1.00 94.81 184 ARG A C 1
ATOM 1446 O O . ARG A 1 184 ? 11.792 -2.223 -19.621 1.00 94.81 184 ARG A O 1
ATOM 1453 N N . GLU A 1 185 ? 13.820 -1.690 -18.791 1.00 95.81 185 GLU A N 1
ATOM 1454 C CA . GLU A 1 185 ? 14.576 -2.432 -19.787 1.00 95.81 185 GLU A CA 1
ATOM 1455 C C . GLU A 1 185 ? 14.276 -3.933 -19.710 1.00 95.81 185 GLU A C 1
ATOM 1457 O O . GLU A 1 185 ? 13.969 -4.547 -20.727 1.00 95.81 185 GLU A O 1
ATOM 1462 N N . ALA A 1 186 ? 14.230 -4.512 -18.510 1.00 96.19 186 ALA A N 1
ATOM 1463 C CA . ALA A 1 186 ? 13.860 -5.912 -18.318 1.00 96.19 186 ALA A CA 1
ATOM 1464 C C . ALA A 1 186 ? 12.429 -6.216 -18.807 1.00 96.19 186 ALA A C 1
ATOM 1466 O O . ALA A 1 186 ? 12.196 -7.227 -19.469 1.00 96.19 186 ALA A O 1
ATOM 1467 N N . CYS A 1 187 ? 11.467 -5.316 -18.566 1.00 96.38 187 CYS A N 1
ATOM 1468 C CA . CYS A 1 187 ? 10.114 -5.446 -19.121 1.00 96.38 187 CYS A CA 1
ATOM 1469 C C . CYS A 1 187 ? 10.110 -5.392 -20.660 1.00 96.38 187 CYS A C 1
ATOM 1471 O O . CYS A 1 187 ? 9.343 -6.108 -21.304 1.00 96.38 187 CYS A O 1
ATOM 1473 N N . ARG A 1 188 ? 10.967 -4.553 -21.260 1.00 96.31 188 ARG A N 1
ATOM 1474 C CA . ARG A 1 188 ? 11.129 -4.455 -22.718 1.00 96.31 188 ARG A CA 1
ATOM 1475 C C . ARG A 1 188 ? 11.724 -5.736 -23.303 1.00 96.31 188 ARG A C 1
ATOM 1477 O O . ARG A 1 188 ? 11.214 -6.207 -24.317 1.00 96.31 188 ARG A O 1
ATOM 1484 N N . LEU A 1 189 ? 12.742 -6.308 -22.657 1.00 96.94 189 LEU A N 1
ATOM 1485 C CA . LEU A 1 189 ? 13.362 -7.579 -23.052 1.00 96.94 189 LEU A CA 1
ATOM 1486 C C . LEU A 1 189 ? 12.364 -8.745 -22.995 1.00 96.94 189 LEU A C 1
ATOM 1488 O O . LEU A 1 189 ? 12.311 -9.545 -23.924 1.00 96.94 189 LEU A O 1
ATOM 1492 N N . ALA A 1 190 ? 11.479 -8.759 -21.995 1.00 97.06 190 ALA A N 1
ATOM 1493 C CA . ALA A 1 190 ? 10.368 -9.711 -21.903 1.00 97.06 190 ALA A CA 1
ATOM 1494 C C . ALA A 1 190 ? 9.227 -9.460 -22.919 1.00 97.06 190 ALA A C 1
ATOM 1496 O O . ALA A 1 190 ? 8.191 -10.123 -22.869 1.00 97.06 190 ALA A O 1
ATOM 1497 N N . GLY A 1 191 ? 9.360 -8.474 -23.816 1.00 96.94 191 GLY A N 1
ATOM 1498 C CA . GLY A 1 191 ? 8.343 -8.135 -24.816 1.00 96.94 191 GLY A CA 1
ATOM 1499 C C . GLY A 1 191 ? 7.093 -7.455 -24.247 1.00 96.94 191 GLY A C 1
ATOM 1500 O O . GLY A 1 191 ? 6.069 -7.395 -24.926 1.00 96.94 191 GLY A O 1
ATOM 1501 N N . ARG A 1 192 ? 7.159 -6.935 -23.014 1.00 97.31 192 ARG A N 1
ATOM 1502 C CA . ARG A 1 192 ? 6.036 -6.300 -22.302 1.00 97.31 192 ARG A CA 1
ATOM 1503 C C . ARG A 1 192 ? 6.391 -4.899 -21.784 1.00 97.31 192 ARG A C 1
ATOM 1505 O O . ARG A 1 192 ? 6.323 -4.638 -20.581 1.00 97.31 192 ARG A O 1
ATOM 1512 N N . PRO A 1 193 ? 6.778 -3.957 -22.665 1.00 95.81 193 PRO A N 1
ATOM 1513 C CA . PRO A 1 193 ? 7.191 -2.608 -22.256 1.00 95.81 193 PRO A CA 1
ATOM 1514 C C . PRO A 1 193 ? 6.063 -1.804 -21.579 1.00 95.81 193 PRO A C 1
ATOM 1516 O O . PRO A 1 193 ? 6.316 -0.843 -20.847 1.00 95.81 193 PRO A O 1
ATOM 1519 N N . GLY A 1 194 ? 4.803 -2.185 -21.805 1.00 96.06 194 GLY A N 1
ATOM 1520 C CA . GLY A 1 194 ? 3.638 -1.547 -21.205 1.00 96.06 194 GLY A CA 1
ATOM 1521 C C . GLY A 1 194 ? 3.309 -2.046 -19.797 1.00 96.06 194 GLY A C 1
ATOM 1522 O O . GLY A 1 194 ? 2.471 -1.430 -19.138 1.00 96.06 194 GLY A O 1
ATOM 1523 N N . LEU A 1 195 ? 3.942 -3.129 -19.324 1.00 97.19 195 LEU A N 1
ATOM 1524 C CA . LEU A 1 195 ? 3.606 -3.782 -18.058 1.00 97.19 195 LEU A CA 1
ATOM 1525 C C . LEU A 1 195 ? 3.761 -2.806 -16.882 1.00 97.19 195 LEU A C 1
ATOM 1527 O O . LEU A 1 195 ? 4.848 -2.238 -16.695 1.00 97.19 195 LEU A O 1
ATOM 1531 N N . PRO A 1 196 ? 2.696 -2.565 -16.095 1.00 96.38 196 PRO A N 1
ATOM 1532 C CA . PRO A 1 196 ? 2.792 -1.647 -14.980 1.00 96.38 196 PRO A CA 1
ATOM 1533 C C . PRO A 1 196 ? 3.698 -2.199 -13.890 1.00 96.38 196 PRO A C 1
ATOM 1535 O O . PRO A 1 196 ? 3.609 -3.370 -13.507 1.00 96.38 196 PRO A O 1
ATOM 1538 N N . ILE A 1 197 ? 4.533 -1.309 -13.366 1.00 94.50 197 ILE A N 1
ATOM 1539 C CA . ILE A 1 197 ? 5.285 -1.559 -12.146 1.00 94.50 197 ILE A CA 1
ATOM 1540 C C . ILE A 1 197 ? 4.458 -0.958 -11.007 1.00 94.50 197 ILE A C 1
ATOM 1542 O O . ILE A 1 197 ? 4.221 0.248 -10.978 1.00 94.50 197 ILE A O 1
ATOM 1546 N N . LEU A 1 198 ? 3.998 -1.792 -10.080 1.00 92.12 198 LEU A N 1
ATOM 1547 C CA . LEU A 1 198 ? 3.365 -1.347 -8.836 1.00 92.12 198 LEU A CA 1
ATOM 1548 C C . LEU A 1 198 ? 4.346 -1.610 -7.691 1.00 92.12 198 LEU A C 1
ATOM 1550 O O . LEU A 1 198 ? 5.132 -2.544 -7.791 1.00 92.12 198 LEU A O 1
ATOM 1554 N N . ASN A 1 199 ? 4.329 -0.786 -6.639 1.00 80.06 199 ASN A N 1
ATOM 1555 C CA . ASN A 1 199 ? 5.399 -0.766 -5.629 1.00 80.06 199 ASN A CA 1
ATOM 1556 C C . ASN A 1 199 ? 6.781 -0.505 -6.270 1.00 80.06 199 ASN A C 1
ATOM 1558 O O . ASN A 1 199 ? 7.775 -1.201 -6.053 1.00 80.06 199 ASN A O 1
ATOM 1562 N N . GLY A 1 200 ? 6.814 0.475 -7.176 1.00 69.88 200 GLY A N 1
ATOM 1563 C CA . GLY A 1 200 ? 7.862 0.549 -8.187 1.00 69.88 200 GLY A CA 1
ATOM 1564 C C . GLY A 1 200 ? 9.228 1.050 -7.764 1.00 69.88 200 GLY A C 1
ATOM 1565 O O . GLY A 1 200 ? 10.075 1.193 -8.637 1.00 69.88 200 GLY A O 1
ATOM 1566 N N . ILE A 1 201 ? 9.465 1.325 -6.480 1.00 82.44 201 ILE A N 1
ATOM 1567 C CA . ILE A 1 201 ? 10.751 1.853 -6.018 1.00 82.44 201 ILE A CA 1
ATOM 1568 C C . ILE A 1 201 ? 11.152 1.255 -4.662 1.00 82.44 201 ILE A C 1
ATOM 1570 O O . ILE A 1 201 ? 11.353 1.965 -3.681 1.00 82.44 201 ILE A O 1
ATOM 1574 N N . SER A 1 202 ? 11.344 -0.064 -4.611 1.00 87.31 202 SER A N 1
ATOM 1575 C CA . SER A 1 202 ? 11.785 -0.748 -3.380 1.00 87.31 202 SER A CA 1
ATOM 1576 C C . SER A 1 202 ? 13.185 -0.324 -2.896 1.00 87.31 202 SER A C 1
ATOM 1578 O O . SER A 1 202 ? 13.560 -0.588 -1.760 1.00 87.31 202 SER A O 1
ATOM 1580 N N . THR A 1 203 ? 13.983 0.321 -3.752 1.00 90.00 203 THR A N 1
ATOM 1581 C CA . THR A 1 203 ? 15.314 0.855 -3.408 1.00 90.00 203 THR A CA 1
ATOM 1582 C C . THR A 1 203 ? 15.250 2.189 -2.652 1.00 90.00 203 THR A C 1
ATOM 1584 O O . THR A 1 203 ? 16.210 2.544 -1.967 1.00 90.00 203 THR A O 1
ATOM 1587 N N . ALA A 1 204 ? 14.155 2.947 -2.773 1.00 90.00 204 ALA A N 1
ATOM 1588 C CA . ALA A 1 204 ? 14.036 4.245 -2.121 1.00 90.00 204 ALA A CA 1
ATOM 1589 C C . ALA A 1 204 ? 13.742 4.068 -0.631 1.00 90.00 204 ALA A C 1
ATOM 1591 O O . ALA A 1 204 ? 12.741 3.469 -0.254 1.00 90.00 204 ALA A O 1
ATOM 1592 N N . THR A 1 205 ? 14.582 4.658 0.216 1.00 84.62 205 THR A N 1
ATOM 1593 C CA . THR A 1 205 ? 14.390 4.650 1.676 1.00 84.62 205 THR A CA 1
ATOM 1594 C C . THR A 1 205 ? 13.788 5.952 2.204 1.00 84.62 205 THR A C 1
ATOM 1596 O O . THR A 1 205 ? 13.443 6.047 3.377 1.00 84.62 205 THR A O 1
ATOM 1599 N N . GLY A 1 206 ? 13.664 6.970 1.349 1.00 85.00 206 GLY A N 1
ATOM 1600 C CA . GLY A 1 206 ? 13.114 8.268 1.714 1.00 85.00 206 GLY A CA 1
ATOM 1601 C C . GLY A 1 206 ? 12.413 8.984 0.556 1.00 85.00 206 GLY A C 1
ATOM 1602 O O . GLY A 1 206 ? 12.567 8.603 -0.611 1.00 85.00 206 GLY A O 1
ATOM 1603 N N . PRO A 1 207 ? 11.668 10.063 0.862 1.00 88.00 207 PRO A N 1
ATOM 1604 C CA . PRO A 1 207 ? 10.789 10.731 -0.096 1.00 88.00 207 PRO A CA 1
ATOM 1605 C C . PRO A 1 207 ? 11.546 11.365 -1.266 1.00 88.00 207 PRO A C 1
ATOM 1607 O O . PRO A 1 207 ? 11.067 11.327 -2.391 1.00 88.00 207 PRO A O 1
ATOM 1610 N N . ILE A 1 208 ? 12.757 11.888 -1.044 1.00 90.56 208 ILE A N 1
ATOM 1611 C CA . ILE A 1 208 ? 13.562 12.513 -2.109 1.00 90.56 208 ILE A CA 1
ATOM 1612 C C . ILE A 1 208 ? 13.907 11.496 -3.204 1.00 90.56 208 ILE A C 1
ATOM 1614 O O . ILE A 1 208 ? 13.733 11.784 -4.385 1.00 90.56 208 ILE A O 1
ATOM 1618 N N . SER A 1 209 ? 14.363 10.300 -2.823 1.00 90.81 209 SER A N 1
ATOM 1619 C CA . SER A 1 209 ? 14.678 9.222 -3.767 1.00 90.81 209 SER A CA 1
ATOM 1620 C C . SER A 1 209 ? 13.425 8.749 -4.503 1.00 90.81 209 SER A C 1
ATOM 1622 O O . SER A 1 209 ? 13.462 8.574 -5.721 1.00 90.81 209 SER A O 1
ATOM 1624 N N . MET A 1 210 ? 12.309 8.610 -3.776 1.00 89.56 210 MET A N 1
ATOM 1625 C CA . MET A 1 210 ? 11.009 8.234 -4.336 1.00 89.56 210 MET A CA 1
ATOM 1626 C C . MET A 1 210 ? 10.539 9.247 -5.394 1.00 89.56 210 MET A C 1
ATOM 1628 O O . MET A 1 210 ? 10.196 8.864 -6.509 1.00 89.56 210 MET A O 1
ATOM 1632 N N . PHE A 1 211 ? 10.580 10.545 -5.078 1.00 89.38 211 PHE A N 1
ATOM 1633 C CA . PHE A 1 211 ? 10.189 11.620 -5.993 1.00 89.38 211 PHE A CA 1
ATOM 1634 C C . PHE A 1 211 ? 11.128 11.769 -7.186 1.00 89.38 211 PHE A C 1
ATOM 1636 O O . PHE A 1 211 ? 10.685 12.046 -8.294 1.00 89.38 211 PHE A O 1
ATOM 1643 N N . ALA A 1 212 ? 12.432 11.600 -6.980 1.00 89.56 212 ALA A N 1
ATOM 1644 C CA . ALA A 1 212 ? 13.385 11.699 -8.073 1.00 89.56 212 ALA A CA 1
ATOM 1645 C C . ALA A 1 212 ? 13.177 10.563 -9.083 1.00 89.56 212 ALA A C 1
ATOM 1647 O O . ALA A 1 212 ? 13.122 10.812 -10.284 1.00 89.56 212 ALA A O 1
ATOM 1648 N N . ALA A 1 213 ? 13.018 9.326 -8.607 1.00 89.19 213 ALA A N 1
ATOM 1649 C CA . ALA A 1 213 ? 12.853 8.158 -9.467 1.00 89.19 213 ALA A CA 1
ATOM 1650 C C . ALA A 1 213 ? 11.434 7.996 -10.042 1.00 89.19 213 ALA A C 1
ATOM 1652 O O . ALA A 1 213 ? 11.251 7.220 -10.981 1.00 89.19 213 ALA A O 1
ATOM 1653 N N . SER A 1 214 ? 10.444 8.737 -9.533 1.00 88.06 214 SER A N 1
ATOM 1654 C CA . SER A 1 214 ? 9.078 8.744 -10.072 1.00 88.06 214 SER A CA 1
ATOM 1655 C C . SER A 1 214 ? 8.927 9.542 -11.369 1.00 88.06 214 SER A C 1
ATOM 1657 O O . SER A 1 214 ? 7.862 9.503 -11.984 1.00 88.06 214 SER A O 1
ATOM 1659 N N . HIS A 1 215 ? 9.962 10.270 -11.797 1.00 88.62 215 HIS A N 1
ATOM 1660 C CA . HIS A 1 215 ? 9.884 11.082 -13.002 1.00 88.62 215 HIS A CA 1
ATOM 1661 C C . HIS A 1 215 ? 9.711 10.201 -14.264 1.00 88.62 215 HIS A C 1
ATOM 1663 O O . HIS A 1 215 ? 10.538 9.311 -14.495 1.00 88.62 215 HIS A O 1
ATOM 1669 N N . PRO A 1 216 ? 8.727 10.490 -15.147 1.00 86.62 216 PRO A N 1
ATOM 1670 C CA . PRO A 1 216 ? 8.448 9.716 -16.365 1.00 86.62 216 PRO A CA 1
ATOM 1671 C C . PRO A 1 216 ? 9.661 9.397 -17.235 1.00 86.62 216 PRO A C 1
ATOM 1673 O O . PRO A 1 216 ? 9.806 8.272 -17.706 1.00 86.62 216 PRO A O 1
ATOM 1676 N N . ASN A 1 217 ? 10.579 10.353 -17.385 1.00 87.94 217 ASN A N 1
ATOM 1677 C CA . ASN A 1 217 ? 11.791 10.166 -18.190 1.00 87.94 217 ASN A CA 1
ATOM 1678 C C . ASN A 1 217 ? 12.772 9.111 -17.640 1.00 87.94 217 ASN A C 1
ATOM 1680 O O . ASN A 1 217 ? 13.634 8.661 -18.388 1.00 87.94 217 ASN A O 1
ATOM 1684 N N . PHE A 1 218 ? 12.677 8.721 -16.364 1.00 86.94 218 PHE A N 1
ATOM 1685 C CA . PHE A 1 218 ? 13.540 7.689 -15.773 1.00 86.94 218 PHE A CA 1
ATOM 1686 C C . PHE A 1 218 ? 12.923 6.292 -15.803 1.00 86.94 218 PHE A C 1
ATOM 1688 O O . PHE A 1 218 ? 13.649 5.300 -15.698 1.00 86.94 218 PHE A O 1
ATOM 1695 N N . GLY A 1 219 ? 11.603 6.209 -15.984 1.00 80.44 219 GLY A N 1
ATOM 1696 C CA . GLY A 1 219 ? 10.922 4.962 -16.308 1.00 80.44 219 GLY A CA 1
ATOM 1697 C C . GLY A 1 219 ? 9.617 4.705 -15.558 1.00 80.44 219 GLY A C 1
ATOM 1698 O O . GLY A 1 219 ? 8.823 3.899 -16.039 1.00 80.44 219 GLY A O 1
ATOM 1699 N N . LEU A 1 220 ? 9.346 5.358 -14.425 1.00 87.81 220 LEU A N 1
ATOM 1700 C CA . LEU A 1 220 ? 8.033 5.254 -13.779 1.00 87.81 220 LEU A CA 1
ATOM 1701 C C . LEU A 1 220 ? 7.060 6.267 -14.356 1.00 87.81 220 LEU A C 1
ATOM 1703 O O . LEU A 1 220 ? 7.366 7.444 -14.468 1.00 87.81 220 LEU A O 1
ATOM 1707 N N . ARG A 1 221 ? 5.870 5.797 -14.704 1.00 90.12 221 ARG A N 1
ATOM 1708 C CA . ARG A 1 221 ? 4.861 6.532 -15.462 1.00 90.12 221 ARG A CA 1
ATOM 1709 C C . ARG A 1 221 ? 3.631 6.795 -14.592 1.00 90.12 221 ARG A C 1
ATOM 1711 O O . ARG A 1 221 ? 3.412 6.096 -13.605 1.00 90.12 221 ARG A O 1
ATOM 1718 N N . PRO A 1 222 ? 2.739 7.719 -14.985 1.00 90.44 222 PRO A N 1
ATOM 1719 C CA . PRO A 1 222 ? 1.460 7.910 -14.293 1.00 90.44 222 PRO A CA 1
ATOM 1720 C C . PRO A 1 222 ? 0.571 6.655 -14.253 1.00 90.44 222 PRO A C 1
ATOM 1722 O O . PRO A 1 222 ? -0.297 6.541 -13.393 1.00 90.44 222 PRO A O 1
ATOM 1725 N N . SER A 1 223 ? 0.785 5.712 -15.176 1.00 93.06 223 SER A N 1
ATOM 1726 C CA . SER A 1 223 ? 0.113 4.409 -15.224 1.00 93.06 223 SER A CA 1
ATOM 1727 C C . SER A 1 223 ? 0.764 3.337 -14.337 1.00 93.06 223 SER A C 1
ATOM 1729 O O . SER A 1 223 ? 0.390 2.168 -14.433 1.00 93.06 223 SER A O 1
ATOM 1731 N N . ASP A 1 224 ? 1.758 3.709 -13.531 1.00 93.50 224 ASP A N 1
ATOM 1732 C CA . ASP A 1 224 ? 2.420 2.868 -12.536 1.00 93.50 224 ASP A CA 1
ATOM 1733 C C . ASP A 1 224 ? 1.937 3.208 -11.110 1.00 93.50 224 ASP A C 1
ATOM 1735 O O . ASP A 1 224 ? 1.179 4.159 -10.879 1.00 93.50 224 ASP A O 1
ATOM 1739 N N . GLY A 1 225 ? 2.337 2.386 -10.139 1.00 88.50 225 GLY A N 1
ATOM 1740 C CA . GLY A 1 225 ? 1.877 2.469 -8.754 1.00 88.50 225 GLY A CA 1
ATOM 1741 C C . GLY A 1 225 ? 3.020 2.647 -7.765 1.00 88.50 225 GLY A C 1
ATOM 1742 O O . GLY A 1 225 ? 4.020 1.929 -7.813 1.00 88.50 225 GLY A O 1
ATOM 1743 N N . PHE A 1 226 ? 2.825 3.560 -6.819 1.00 84.81 226 PHE A N 1
ATOM 1744 C CA . PHE A 1 226 ? 3.708 3.746 -5.672 1.00 84.81 226 PHE A CA 1
ATOM 1745 C C . PHE A 1 226 ? 3.134 3.007 -4.475 1.00 84.81 226 PHE A C 1
ATOM 1747 O O . PHE A 1 226 ? 1.919 3.016 -4.268 1.00 84.81 226 PHE A O 1
ATOM 1754 N N . LEU A 1 227 ? 4.017 2.373 -3.713 1.00 82.31 227 LEU A N 1
ATOM 1755 C CA . LEU A 1 227 ? 3.678 1.889 -2.389 1.00 82.31 227 LEU A CA 1
ATOM 1756 C C . LEU A 1 227 ? 3.913 3.026 -1.401 1.00 82.31 227 LEU A C 1
ATOM 1758 O O . LEU A 1 227 ? 4.948 3.690 -1.442 1.00 82.31 227 LEU A O 1
ATOM 1762 N N . VAL A 1 228 ? 2.916 3.245 -0.555 1.00 81.31 228 VAL A N 1
ATOM 1763 C CA . VAL A 1 228 ? 2.956 4.183 0.556 1.00 81.31 228 VAL A CA 1
ATOM 1764 C C . VAL A 1 228 ? 2.667 3.367 1.797 1.00 81.31 228 VAL A C 1
ATOM 1766 O O . VAL A 1 228 ? 1.519 2.994 2.034 1.00 81.31 228 VAL A O 1
ATOM 1769 N N . ASP A 1 229 ? 3.717 3.040 2.537 1.00 77.06 229 ASP A N 1
ATOM 1770 C CA . ASP A 1 229 ? 3.597 2.167 3.694 1.00 77.06 229 ASP A CA 1
ATOM 1771 C C . ASP A 1 229 ? 3.105 2.933 4.918 1.00 77.06 229 ASP A C 1
ATOM 1773 O O . ASP A 1 229 ? 3.590 4.023 5.227 1.00 77.06 229 ASP A O 1
ATOM 1777 N N . SER A 1 230 ? 2.169 2.322 5.642 1.00 80.44 230 SER A N 1
ATOM 1778 C CA . SER A 1 230 ? 1.850 2.688 7.018 1.00 80.44 230 SER A CA 1
ATOM 1779 C C . SER A 1 230 ? 2.725 1.893 7.979 1.00 80.44 230 SER A C 1
ATOM 1781 O O . SER A 1 230 ? 2.955 0.699 7.772 1.00 80.44 230 SER A O 1
ATOM 1783 N N . LEU A 1 231 ? 3.163 2.516 9.070 1.00 80.06 231 LEU A N 1
ATOM 1784 C CA . LEU A 1 231 ? 3.818 1.786 10.150 1.00 80.06 231 LEU A CA 1
ATOM 1785 C C . LEU A 1 231 ? 2.815 0.829 10.816 1.00 80.06 231 LEU A C 1
ATOM 1787 O O . LEU A 1 231 ? 1.616 1.103 10.888 1.00 80.06 231 LEU A O 1
ATOM 1791 N N . ALA A 1 232 ? 3.301 -0.320 11.288 1.00 75.69 232 ALA A N 1
ATOM 1792 C CA . ALA A 1 232 ? 2.446 -1.320 11.921 1.00 75.69 232 ALA A CA 1
ATOM 1793 C C . ALA A 1 232 ? 1.700 -0.699 13.109 1.00 75.69 232 ALA A C 1
ATOM 1795 O O . ALA A 1 232 ? 2.330 -0.157 14.018 1.00 75.69 232 ALA A O 1
ATOM 1796 N N . GLU A 1 233 ? 0.364 -0.746 13.056 1.00 71.31 233 GLU A N 1
ATOM 1797 C CA . GLU A 1 233 ? -0.536 -0.243 14.110 1.00 71.31 233 GLU A CA 1
ATOM 1798 C C . GLU A 1 233 ? -0.354 1.260 14.419 1.00 71.31 233 GLU A C 1
ATOM 1800 O O . GLU A 1 233 ? -0.856 1.781 15.415 1.00 71.31 233 GLU A O 1
ATOM 1805 N N . ARG A 1 234 ? 0.355 1.976 13.535 1.00 59.66 234 ARG A N 1
ATOM 1806 C CA . ARG A 1 234 ? 0.683 3.401 13.612 1.00 59.66 234 ARG A CA 1
ATOM 1807 C C . ARG A 1 234 ? 0.454 4.003 12.237 1.00 59.66 234 ARG A C 1
ATOM 1809 O O . ARG A 1 234 ? 1.259 3.885 11.317 1.00 59.66 234 ARG A O 1
ATOM 1816 N N . TRP A 1 235 ? -0.689 4.636 12.080 1.00 56.44 235 TRP A N 1
ATOM 1817 C CA . TRP A 1 235 ? -1.109 5.144 10.785 1.00 56.44 235 TRP A CA 1
ATOM 1818 C C . TRP A 1 235 ? -0.295 6.402 10.424 1.00 56.44 235 TRP A C 1
ATOM 1820 O O . TRP A 1 235 ? -0.619 7.494 10.874 1.00 56.44 235 TRP A O 1
ATOM 1830 N N . TRP A 1 236 ? 0.767 6.262 9.626 1.00 39.25 236 TRP A N 1
ATOM 1831 C CA . TRP A 1 236 ? 1.500 7.390 9.035 1.00 39.25 236 TRP A CA 1
ATOM 1832 C C . TRP A 1 236 ? 1.599 7.238 7.516 1.00 39.25 236 TRP A C 1
ATOM 1834 O O . TRP A 1 236 ? 1.811 6.136 7.024 1.00 39.25 236 TRP A O 1
ATOM 1844 N N . TRP A 1 237 ? 1.395 8.338 6.787 1.00 35.91 237 TRP A N 1
ATOM 1845 C CA . TRP A 1 237 ? 1.264 8.392 5.327 1.00 35.91 237 TRP A CA 1
ATOM 1846 C C . TRP A 1 237 ? 2.464 9.105 4.687 1.00 35.91 237 TRP A C 1
ATOM 1848 O O . TRP A 1 237 ? 2.767 10.237 5.054 1.00 35.91 237 TRP A O 1
ATOM 1858 N N . ILE A 1 238 ? 3.069 8.521 3.644 1.00 31.34 238 ILE A N 1
ATOM 1859 C CA . ILE A 1 238 ? 3.987 9.225 2.722 1.00 31.34 238 ILE A CA 1
ATOM 1860 C C . ILE A 1 238 ? 3.515 9.079 1.262 1.00 31.34 238 ILE A C 1
ATOM 1862 O O . ILE A 1 238 ? 3.906 8.170 0.549 1.00 31.34 238 ILE A O 1
ATOM 1866 N N . LEU A 1 239 ? 2.689 10.040 0.832 1.00 28.64 239 LEU A N 1
ATOM 1867 C CA . LEU A 1 239 ? 2.408 10.502 -0.543 1.00 28.64 239 LEU A CA 1
ATOM 1868 C C . LEU A 1 239 ? 1.983 9.520 -1.660 1.00 28.64 239 LEU A C 1
ATOM 1870 O O . LEU A 1 239 ? 2.800 8.894 -2.331 1.00 28.64 239 LEU A O 1
ATOM 1874 N N . ARG A 1 240 ? 0.718 9.674 -2.085 1.00 25.64 240 ARG A N 1
ATOM 1875 C CA . ARG A 1 240 ? 0.348 9.735 -3.512 1.00 25.64 240 ARG A CA 1
ATOM 1876 C C . ARG A 1 240 ? -0.442 11.026 -3.748 1.00 25.64 240 ARG A C 1
ATOM 1878 O O . ARG A 1 240 ? -1.477 11.238 -3.130 1.00 25.64 240 ARG A O 1
ATOM 1885 N N . HIS A 1 241 ? 0.033 11.881 -4.648 1.00 29.52 241 HIS A N 1
ATOM 1886 C CA . HIS A 1 241 ? -0.788 12.918 -5.267 1.00 29.52 241 HIS A CA 1
ATOM 1887 C C . HIS A 1 241 ? -0.626 12.805 -6.779 1.00 29.52 241 HIS A C 1
ATOM 1889 O O . HIS A 1 241 ? 0.411 13.143 -7.343 1.00 29.52 241 HIS A O 1
ATOM 1895 N N . SER A 1 242 ? -1.684 12.359 -7.446 1.00 26.64 242 SER A N 1
ATOM 1896 C CA . SER A 1 242 ? -1.989 12.811 -8.796 1.00 26.64 242 SER A CA 1
ATOM 1897 C C . SER A 1 242 ? -2.524 14.239 -8.684 1.00 26.64 242 SER A C 1
ATOM 1899 O O . SER A 1 242 ? -3.735 14.456 -8.685 1.00 26.64 242 SER A O 1
ATOM 1901 N N . LEU A 1 243 ? -1.627 15.218 -8.539 1.00 28.03 243 LEU A N 1
ATOM 1902 C CA . LEU A 1 243 ? -1.972 16.616 -8.779 1.00 28.03 243 LEU A CA 1
ATOM 1903 C C . LEU A 1 243 ? -2.345 16.733 -10.261 1.00 28.03 243 LEU A C 1
ATOM 1905 O O . LEU A 1 243 ? -1.475 16.785 -11.129 1.00 28.03 243 LEU A O 1
ATOM 1909 N N . ARG A 1 244 ? -3.644 16.801 -10.568 1.00 27.36 244 ARG A N 1
ATOM 1910 C CA . ARG A 1 244 ? -4.064 17.612 -11.712 1.00 27.36 244 ARG A CA 1
ATOM 1911 C C . ARG A 1 244 ? -3.784 19.052 -11.304 1.00 27.36 244 ARG A C 1
ATOM 1913 O O . ARG A 1 244 ? -4.597 19.672 -10.629 1.00 27.36 244 ARG A O 1
ATOM 1920 N N . LEU A 1 245 ? -2.596 19.543 -11.645 1.00 26.50 245 LEU A N 1
ATOM 1921 C CA . LEU A 1 245 ? -2.324 20.973 -11.605 1.00 26.50 245 LEU A CA 1
ATOM 1922 C C . LEU A 1 245 ? -3.386 21.657 -12.484 1.00 26.50 245 LEU A C 1
ATOM 1924 O O . LEU A 1 245 ? -3.574 21.220 -13.626 1.00 26.50 245 LEU A O 1
ATOM 1928 N N . PRO A 1 246 ? -4.108 22.677 -11.989 1.00 28.47 246 PRO A N 1
ATOM 1929 C CA . PRO A 1 246 ? -4.899 23.515 -12.870 1.00 28.47 246 PRO A CA 1
ATOM 1930 C C . PRO A 1 246 ? -3.954 24.112 -13.912 1.00 28.47 246 PRO A C 1
ATOM 1932 O O . PRO A 1 246 ? -2.873 24.600 -13.581 1.00 28.47 246 PRO A O 1
ATOM 1935 N N . SER A 1 247 ? -4.342 24.012 -15.181 1.00 33.47 247 SER A N 1
ATOM 1936 C CA . SER A 1 247 ? -3.645 24.647 -16.292 1.00 33.47 247 SER A CA 1
ATOM 1937 C C . SER A 1 247 ? -3.461 26.128 -15.979 1.00 33.47 247 SER A C 1
ATOM 1939 O O . SER A 1 247 ? -4.445 26.860 -15.877 1.00 33.47 247 SER A O 1
ATOM 1941 N N . ILE A 1 248 ? -2.211 26.554 -15.817 1.00 29.11 248 ILE A N 1
ATOM 1942 C CA . ILE A 1 248 ? -1.855 27.969 -15.779 1.00 29.11 248 ILE A CA 1
ATOM 1943 C C . ILE A 1 248 ? -2.108 28.498 -17.200 1.00 29.11 248 ILE A C 1
ATOM 1945 O O . ILE A 1 248 ? -1.523 27.951 -18.140 1.00 29.11 248 ILE A O 1
ATOM 1949 N N . PRO A 1 249 ? -3.005 29.481 -17.403 1.00 34.91 249 PRO A N 1
ATOM 1950 C CA . PRO A 1 249 ? -3.146 30.130 -18.698 1.00 34.91 249 PRO A CA 1
ATOM 1951 C C . PRO A 1 249 ? -1.834 30.837 -19.042 1.00 34.91 249 PRO A C 1
ATOM 1953 O O . PRO A 1 249 ? -1.218 31.440 -18.163 1.00 34.91 249 PRO A O 1
ATOM 1956 N N . ALA A 1 250 ? -1.416 30.711 -20.301 1.00 44.75 250 ALA A N 1
ATOM 1957 C CA . ALA A 1 250 ? -0.267 31.418 -20.861 1.00 44.75 250 ALA A CA 1
ATOM 1958 C C . ALA A 1 250 ? -0.430 32.944 -20.787 1.00 44.75 250 ALA A C 1
ATOM 1960 O O . ALA A 1 250 ? -1.588 33.416 -20.892 1.00 44.75 250 ALA A O 1
#

Foldseek 3Di:
DCDPVNVVVCLQVAAAAAPVCLVPVFQVVLLVVLCVVLVDDQDPVCNPDPDVVSVVSVVVSVLVSCQRRAFADNVSNGGRHDHSCRVVVVVVPDDQWDWAFDDPLIDIQGDDDPPRPDDHQAEEDDQAEDPDLVRQLCVLLVRLLPPSHSAYEGYAYQDDDHDGPDAPDVSLLVSQLVSQLSSLVSNVVNVRNRHAHACHGSSHPDDNSVVSNCDVVSHHDPSHHHDWDQDVSHGDTDDDDPPPPPDDDD

Secondary structure (DSSP, 8-state):
---HHHHHHHHHHSEE--HHHIIIIIIHHHHHHHHHHTT----TT-SS---HHHHHHHHHHHHHHHHHH-EEETTTTEEEP--HHHHHHHHHTS-SEEEE--GGG-EEEE---TT--SPPP-EE----B-SSHHHHHHHHHHHHT-TT-SEEPPPB--EETTEEPPTTSHHHHHHHHHHHHHHHHHHHHTT-TTPPBSS--TT--SHHHHHHHTSGGGT--TTS----PPBTTB----------------

pLDDT: mean 88.35, std 15.58, range [25.64, 97.94]

Radius of gyration: 21.21 Å; chains: 1; bounding box: 55×55×52 Å

Sequence (250 aa):
MLSFLEVIDRTETGQLMSDQDYYLKLYVPELNKVINEYKIKYNPDTPLPSDDALADTVFEAAVDFFSRVGAYCPDTSRVLRFTKEEILQAASEAPSESTFGEGPDRKVMRSRKPDDHTAPWYHCGGGIYTTSEAIFMNQVEGLANIKKANSLSIPSSIYFKGKDARVRSPQEVLTTIKTVSLAREACRLAGRPGLPILNGISTATGPISMFAASHPNFGLRPSDGFLVDSLAERWWWILRHSLRLPSIPA